Protein AF-A0A956ZGJ5-F1 (afdb_monomer_lite)

Sequence (292 aa):
MFQAGQVLKVKVESSPGEYGYGRATIVDRDGNNLLVQIKTSRDSNKILPRGTKIWFVNDSPRLTFNGFWYSTVTGKEIVKGRTVLICSLPKLEPLSQRRKSHRVNVDVPVTISLDIEGKEKQEFRTRDLCKSGSAIETSRLDASLVEVGKEIGCVLHTDLGEVKLKARVIRIEENWLAKKTTLALEFIALSKESSDTLDRLLVKLGGKPRDSKLEEVAGKAGAKDGLSGWVRQVKREESADQAVTETTGGDDLEVVEAEQDDLLDEAAVEGGAEKVASGNESGNPFFSDDDK

Structure (mmCIF, N/CA/C/O backbone):
data_AF-A0A956ZGJ5-F1
#
_entry.id   AF-A0A956ZGJ5-F1
#
loop_
_atom_site.group_PDB
_atom_site.id
_atom_site.type_symbol
_atom_site.label_atom_id
_atom_site.label_alt_id
_atom_site.label_comp_id
_atom_site.label_asym_id
_atom_site.label_entity_id
_atom_site.label_seq_id
_atom_site.pdbx_PDB_ins_code
_atom_site.Cartn_x
_atom_site.Cartn_y
_atom_site.Cartn_z
_atom_site.occupancy
_atom_site.B_iso_or_equiv
_atom_site.auth_seq_id
_atom_site.auth_comp_id
_atom_site.auth_asym_id
_atom_site.auth_atom_id
_atom_site.pdbx_PDB_model_num
ATOM 1 N N . MET A 1 1 ? -20.332 -4.546 4.578 1.00 75.50 1 MET A N 1
ATOM 2 C CA . MET A 1 1 ? -18.887 -4.365 4.853 1.00 75.50 1 MET A CA 1
ATOM 3 C C . MET A 1 1 ? -18.527 -4.573 6.317 1.00 75.50 1 MET A C 1
ATOM 5 O O . MET A 1 1 ? -17.444 -5.073 6.554 1.00 75.50 1 MET A O 1
ATOM 9 N N . PHE A 1 2 ? -19.377 -4.191 7.275 1.00 86.38 2 PHE A N 1
ATOM 10 C CA . PHE A 1 2 ? -19.109 -4.373 8.705 1.00 86.38 2 PHE A CA 1
ATOM 11 C C . PHE A 1 2 ? -20.049 -5.441 9.269 1.00 86.38 2 PHE A C 1
ATOM 13 O O . PHE A 1 2 ? -21.122 -5.112 9.767 1.00 86.38 2 PHE A O 1
ATOM 20 N N . GLN A 1 3 ? -19.697 -6.712 9.074 1.00 90.12 3 GLN A N 1
ATOM 21 C CA . GLN A 1 3 ? -20.454 -7.850 9.607 1.00 90.12 3 GLN A CA 1
ATOM 22 C C . GLN A 1 3 ? -19.868 -8.293 10.950 1.00 90.12 3 GLN A C 1
ATOM 24 O O . GLN A 1 3 ? -18.656 -8.209 11.146 1.00 90.12 3 GLN A O 1
ATOM 29 N N . ALA A 1 4 ? -20.715 -8.772 11.863 1.00 92.81 4 ALA A N 1
ATOM 30 C CA . ALA A 1 4 ? -20.266 -9.320 13.140 1.00 92.81 4 ALA A CA 1
ATOM 31 C C . ALA A 1 4 ? -19.263 -10.472 12.929 1.00 92.81 4 ALA A C 1
ATOM 33 O O . ALA A 1 4 ? -19.392 -11.270 12.002 1.00 92.81 4 ALA A O 1
ATOM 34 N N . GLY A 1 5 ? -18.228 -10.527 13.767 1.00 90.56 5 GLY A N 1
ATOM 35 C CA . GLY A 1 5 ? -17.114 -11.476 13.672 1.00 90.56 5 GLY A CA 1
ATOM 36 C C . GLY A 1 5 ? -16.017 -11.086 12.675 1.00 90.56 5 GLY A C 1
ATOM 37 O O . GLY A 1 5 ? -14.924 -11.654 12.718 1.00 90.56 5 GLY A O 1
ATOM 38 N N . GLN A 1 6 ? -16.248 -10.101 11.804 1.00 90.25 6 GLN A N 1
ATOM 39 C CA . GLN A 1 6 ? -15.262 -9.694 10.808 1.00 90.25 6 GLN A CA 1
ATOM 40 C C . GLN A 1 6 ? -14.087 -8.943 11.446 1.00 90.25 6 GLN A C 1
ATOM 42 O O . GLN A 1 6 ? -14.273 -8.058 12.281 1.00 90.25 6 GLN A O 1
ATOM 47 N N . VAL A 1 7 ? -12.867 -9.258 11.005 1.00 90.19 7 VAL A N 1
ATOM 48 C CA . VAL A 1 7 ? -11.640 -8.580 11.440 1.00 90.19 7 VAL A CA 1
ATOM 49 C C . VAL A 1 7 ? -11.115 -7.700 10.313 1.00 90.19 7 VAL A C 1
ATOM 51 O O . VAL A 1 7 ? -10.836 -8.180 9.216 1.00 90.19 7 VAL A O 1
ATOM 54 N N . LEU A 1 8 ? -10.957 -6.410 10.589 1.00 89.25 8 LEU A N 1
ATOM 55 C CA . LEU A 1 8 ? -10.507 -5.404 9.628 1.00 89.25 8 LEU A CA 1
ATOM 56 C C . LEU A 1 8 ? -9.204 -4.759 10.090 1.00 89.25 8 LEU A C 1
ATOM 58 O O . LEU A 1 8 ? -8.997 -4.548 11.284 1.00 89.25 8 LEU A O 1
ATOM 62 N N . LYS A 1 9 ? -8.326 -4.404 9.148 1.00 90.62 9 LYS A N 1
ATOM 63 C CA . LYS A 1 9 ? -7.175 -3.545 9.449 1.00 90.62 9 LYS A CA 1
ATOM 64 C C . LYS A 1 9 ? -7.684 -2.145 9.771 1.00 90.62 9 LYS A C 1
ATOM 66 O O . LYS A 1 9 ? -8.557 -1.627 9.075 1.00 90.62 9 LYS A O 1
ATOM 71 N N . VAL A 1 10 ? -7.129 -1.528 10.807 1.00 91.81 10 VAL A N 1
ATOM 72 C CA . VAL A 1 10 ? -7.486 -0.162 11.193 1.00 91.81 10 VAL A CA 1
ATOM 73 C C . VAL A 1 10 ? -6.258 0.704 11.399 1.00 91.81 10 VAL A C 1
ATOM 75 O O . VAL A 1 10 ? -5.220 0.243 11.879 1.00 91.81 10 VAL A O 1
ATOM 78 N N . LYS A 1 11 ? -6.411 1.977 11.053 1.00 91.44 11 LYS A N 1
ATOM 79 C CA . LYS A 1 11 ? -5.545 3.075 11.464 1.00 91.44 11 LYS A CA 1
ATOM 80 C C . LYS A 1 11 ? -6.298 3.871 12.528 1.00 91.44 11 LYS A C 1
ATOM 82 O O . LYS A 1 11 ? -7.495 4.109 12.384 1.00 91.44 11 LYS A O 1
ATOM 87 N N . VAL A 1 12 ? -5.622 4.254 13.599 1.00 91.12 12 VAL A N 1
ATOM 88 C CA . VAL A 1 12 ? -6.212 4.946 14.751 1.00 91.12 12 VAL A CA 1
ATOM 89 C C . VAL A 1 12 ? -5.383 6.184 15.049 1.00 91.12 12 VAL A C 1
ATOM 91 O O . VAL A 1 12 ? -4.161 6.095 15.057 1.00 91.12 12 VAL A O 1
ATOM 94 N N . GLU A 1 13 ? -6.025 7.315 15.312 1.00 87.50 13 GLU A N 1
ATOM 95 C CA . GLU A 1 13 ? -5.352 8.528 15.791 1.00 87.50 13 GLU A CA 1
ATOM 96 C C . GLU A 1 13 ? -5.495 8.604 17.316 1.00 87.50 13 GLU A C 1
ATOM 98 O O . GLU A 1 13 ? -6.563 8.939 17.827 1.00 87.50 13 GLU A O 1
ATOM 103 N N . SER A 1 14 ? -4.455 8.208 18.057 1.00 81.69 14 SER A N 1
ATOM 104 C CA . SER A 1 14 ? -4.489 8.227 19.532 1.00 81.69 14 SER A CA 1
ATOM 105 C C . SER A 1 14 ? -4.439 9.643 20.090 1.00 81.69 14 SER A C 1
ATOM 107 O O . SER A 1 14 ? -5.083 9.927 21.098 1.00 81.69 14 SER A O 1
ATOM 109 N N . SER A 1 15 ? -3.710 10.508 19.394 1.00 80.12 15 SER A N 1
ATOM 110 C CA . SER A 1 15 ? -3.501 11.922 19.692 1.00 80.12 15 SER A CA 1
ATOM 111 C C . SER A 1 15 ? -3.421 12.670 18.357 1.00 80.12 15 SER A C 1
ATOM 113 O O . SER A 1 15 ? -3.057 12.038 17.364 1.00 80.12 15 SER A O 1
ATOM 115 N N . PRO A 1 16 ? -3.712 13.982 18.285 1.00 81.62 16 PRO A N 1
ATOM 116 C CA . PRO A 1 16 ? -3.605 14.737 17.036 1.00 81.62 16 PRO A CA 1
ATOM 117 C C . PRO A 1 16 ? -2.251 14.525 16.339 1.00 81.62 16 PRO A C 1
ATOM 119 O O . PRO A 1 16 ? -1.204 14.865 16.890 1.00 81.62 16 PRO A O 1
ATOM 122 N N . GLY A 1 17 ? -2.270 13.933 15.142 1.00 78.31 17 GLY A N 1
ATOM 123 C CA . GLY A 1 17 ? -1.068 13.618 14.355 1.00 78.31 17 GLY A CA 1
ATOM 124 C C . GLY A 1 17 ? -0.315 12.335 14.743 1.00 78.31 17 GLY A C 1
ATOM 125 O O . GLY A 1 17 ? 0.574 11.913 14.000 1.00 78.31 17 GLY A O 1
ATOM 126 N N . GLU A 1 18 ? -0.678 11.674 15.842 1.00 82.94 18 GLU A N 1
ATOM 127 C CA . GLU A 1 18 ? -0.100 10.397 16.263 1.00 82.94 18 GLU A CA 1
ATOM 128 C C . GLU A 1 18 ? -0.971 9.235 15.777 1.00 82.94 18 GLU A C 1
ATOM 130 O O . GLU A 1 18 ? -2.083 9.004 16.262 1.00 82.94 18 GLU A O 1
ATOM 135 N N . TYR A 1 19 ? -0.449 8.475 14.815 1.00 85.00 19 TYR A N 1
ATOM 136 C CA . TYR A 1 19 ? -1.178 7.377 14.193 1.00 85.00 19 TYR A CA 1
ATOM 137 C C . TYR A 1 19 ? -0.638 6.013 14.618 1.00 85.00 19 TYR A C 1
ATOM 139 O O . TYR A 1 19 ? 0.537 5.702 14.434 1.00 85.00 19 TYR A O 1
ATOM 147 N N . GLY A 1 20 ? -1.535 5.162 15.107 1.00 86.88 20 GLY A N 1
ATOM 148 C CA . GLY A 1 20 ? -1.306 3.742 15.336 1.00 86.88 20 GLY A CA 1
ATOM 149 C C . GLY A 1 20 ? -1.999 2.870 14.291 1.00 86.88 20 GLY A C 1
ATOM 150 O O . GLY A 1 20 ? -2.966 3.280 13.648 1.00 86.88 20 GLY A O 1
ATOM 151 N N . TYR A 1 21 ? -1.530 1.630 14.159 1.00 89.75 21 TYR A N 1
ATOM 152 C CA . TYR A 1 21 ? -2.145 0.608 13.313 1.00 89.75 21 TYR A CA 1
ATOM 153 C C . TYR A 1 21 ? -2.536 -0.608 14.151 1.00 89.75 21 TYR A C 1
ATOM 155 O O . TYR A 1 21 ? -1.871 -0.953 15.132 1.00 89.75 21 TYR A O 1
ATOM 163 N N . GLY A 1 22 ? -3.622 -1.268 13.766 1.00 91.81 22 GLY A N 1
ATOM 164 C CA . GLY A 1 22 ? -4.131 -2.433 14.474 1.00 91.81 22 GLY A CA 1
ATOM 165 C C . GLY A 1 22 ? -5.158 -3.212 13.667 1.00 91.81 22 GLY A C 1
ATOM 166 O O . GLY A 1 22 ? -5.284 -3.062 12.448 1.00 91.81 22 GLY A O 1
ATOM 167 N N . ARG A 1 23 ? -5.901 -4.061 14.368 1.00 92.50 23 ARG A N 1
ATOM 168 C CA . ARG A 1 23 ? -7.046 -4.799 13.846 1.00 92.50 23 ARG A CA 1
ATOM 169 C C . ARG A 1 23 ? -8.272 -4.486 14.691 1.00 92.50 23 ARG A C 1
ATOM 171 O O . ARG A 1 23 ? -8.180 -4.481 15.914 1.00 92.50 23 ARG A O 1
ATOM 178 N N . ALA A 1 24 ? -9.401 -4.241 14.045 1.00 93.62 24 ALA A N 1
ATOM 179 C CA . ALA A 1 24 ? -10.690 -4.115 14.702 1.00 93.62 24 ALA A CA 1
ATOM 180 C C . ALA A 1 24 ? -11.533 -5.349 14.397 1.00 93.62 24 ALA A C 1
ATOM 182 O O . ALA A 1 24 ? -11.755 -5.672 13.229 1.00 93.62 24 ALA A O 1
ATOM 183 N N . THR A 1 25 ? -12.000 -6.021 15.441 1.00 94.94 25 THR A N 1
ATOM 184 C CA . THR A 1 25 ? -13.033 -7.048 15.334 1.00 94.94 25 THR A CA 1
ATOM 185 C C . THR A 1 25 ? -14.385 -6.372 15.486 1.00 94.94 25 THR A C 1
ATOM 187 O O . THR A 1 25 ? -14.627 -5.697 16.489 1.00 94.94 25 THR A O 1
ATOM 190 N N . ILE A 1 26 ? -15.259 -6.546 14.500 1.00 95.00 26 ILE A N 1
ATOM 191 C CA . ILE A 1 26 ? -16.646 -6.098 14.579 1.00 95.00 26 ILE A CA 1
ATOM 192 C C . ILE A 1 26 ? -17.385 -7.069 15.494 1.00 95.00 26 ILE A C 1
ATOM 194 O O . ILE A 1 26 ? -17.531 -8.243 15.164 1.00 95.00 26 ILE A O 1
ATOM 198 N N . VAL A 1 27 ? -17.796 -6.601 16.667 1.00 95.50 27 VAL A N 1
ATOM 199 C CA . VAL A 1 27 ? -18.512 -7.427 17.645 1.00 95.50 27 VAL A CA 1
ATOM 200 C C . VAL A 1 27 ? -19.980 -7.500 17.267 1.00 95.50 27 VAL A C 1
ATOM 202 O O . VAL A 1 27 ? -20.525 -8.595 17.181 1.00 95.50 27 VAL A O 1
ATOM 205 N N . ASP A 1 28 ? -20.584 -6.343 17.005 1.00 95.50 28 ASP A N 1
ATOM 206 C CA . ASP A 1 28 ? -21.984 -6.237 16.614 1.00 95.50 28 ASP A CA 1
ATOM 207 C C . ASP A 1 28 ? -22.279 -4.893 15.928 1.00 95.50 28 ASP A C 1
ATOM 209 O O . ASP A 1 28 ? -21.442 -3.977 15.916 1.00 95.50 28 ASP A O 1
ATOM 213 N N . ARG A 1 29 ? -23.482 -4.765 15.371 1.00 93.88 29 ARG A N 1
ATOM 214 C CA . ARG A 1 29 ? -24.025 -3.526 14.819 1.00 93.88 29 ARG A CA 1
ATOM 215 C C . ARG A 1 29 ? -25.392 -3.248 15.435 1.00 93.88 29 ARG A C 1
ATOM 217 O O . ARG A 1 29 ? -26.376 -3.882 15.073 1.00 93.88 29 ARG A O 1
ATOM 224 N N . ASP A 1 30 ? -25.445 -2.228 16.282 1.00 91.25 30 ASP A N 1
ATOM 225 C CA . ASP A 1 30 ? -26.674 -1.786 16.934 1.00 91.25 30 ASP A CA 1
ATOM 226 C C . ASP A 1 30 ? -27.177 -0.482 16.301 1.00 91.25 30 ASP A C 1
ATOM 228 O O . ASP A 1 30 ? -26.691 0.615 16.594 1.00 91.25 30 ASP A O 1
ATOM 232 N N . GLY A 1 31 ? -28.110 -0.608 15.353 1.00 91.00 31 GLY A N 1
ATOM 233 C CA . GLY A 1 31 ? -28.701 0.516 14.627 1.00 91.00 31 GLY A CA 1
ATOM 234 C C . GLY A 1 31 ? -27.656 1.423 13.961 1.00 91.00 31 GLY A C 1
ATOM 235 O O . GLY A 1 31 ? -27.062 1.079 12.931 1.00 91.00 31 GLY A O 1
ATOM 236 N N . ASN A 1 32 ? -27.450 2.601 14.559 1.00 92.94 32 ASN A N 1
ATOM 237 C CA . ASN A 1 32 ? -26.519 3.639 14.096 1.00 92.94 32 ASN A CA 1
ATOM 238 C C . ASN A 1 32 ? -25.111 3.529 14.698 1.00 92.94 32 ASN A C 1
ATOM 240 O O . ASN A 1 32 ? -24.246 4.355 14.387 1.00 92.94 32 ASN A O 1
ATOM 244 N N . ASN A 1 33 ? -24.880 2.529 15.544 1.00 95.44 33 ASN A N 1
ATOM 245 C CA . ASN A 1 33 ? -23.617 2.293 16.214 1.00 95.44 33 ASN A CA 1
ATOM 246 C C . ASN A 1 33 ? -22.961 1.003 15.720 1.00 95.44 33 ASN A C 1
ATOM 248 O O . ASN A 1 33 ? -23.605 0.031 15.322 1.00 95.44 33 ASN A O 1
ATOM 252 N N . LEU A 1 34 ? -21.638 1.009 15.765 1.00 95.81 34 LEU A N 1
ATOM 253 C CA . LEU A 1 34 ? -20.785 -0.129 15.496 1.00 95.81 34 LEU A CA 1
ATOM 254 C C . LEU A 1 34 ? -20.045 -0.476 16.786 1.00 95.81 34 LEU A C 1
ATOM 256 O O . LEU A 1 34 ? -19.349 0.376 17.341 1.00 95.81 34 LEU A O 1
ATOM 260 N N . LEU A 1 35 ? -20.188 -1.714 17.252 1.00 96.38 35 LEU A N 1
ATOM 261 C CA . LEU A 1 35 ? -19.470 -2.209 18.420 1.00 96.38 35 LEU A CA 1
ATOM 262 C C . LEU A 1 35 ? -18.182 -2.878 17.955 1.00 96.38 35 LEU A C 1
ATOM 264 O O . LEU A 1 35 ? -18.215 -3.865 17.216 1.00 96.38 35 LEU A O 1
ATOM 268 N N . VAL A 1 36 ? -17.037 -2.337 18.367 1.00 95.94 36 VAL A N 1
ATOM 269 C CA . VAL A 1 36 ? -15.725 -2.801 17.900 1.00 95.94 36 VAL A CA 1
ATOM 270 C C . VAL A 1 36 ? -14.771 -3.095 19.046 1.00 95.94 36 VAL A C 1
ATOM 272 O O . VAL A 1 36 ? -14.715 -2.378 20.044 1.00 95.94 36 VAL A O 1
ATOM 275 N N . GLN A 1 37 ? -13.965 -4.136 18.870 1.00 95.56 37 GLN A N 1
ATOM 276 C CA . GLN A 1 37 ? -12.831 -4.442 19.734 1.00 95.56 37 GLN A CA 1
ATOM 277 C C . GLN A 1 37 ? -11.536 -4.179 18.965 1.00 95.56 37 GLN A C 1
ATOM 279 O O . GLN A 1 37 ? -11.337 -4.748 17.891 1.00 95.56 37 GLN A O 1
ATOM 284 N N . ILE A 1 38 ? -10.649 -3.335 19.497 1.00 92.38 38 ILE A N 1
ATOM 285 C CA . ILE A 1 38 ? -9.400 -2.965 18.817 1.00 92.38 38 ILE A CA 1
ATOM 286 C C . ILE A 1 38 ? -8.220 -3.685 19.453 1.00 92.38 38 ILE A C 1
ATOM 288 O O . ILE A 1 38 ? -7.927 -3.510 20.633 1.00 92.38 38 ILE A O 1
ATOM 292 N N . LYS A 1 39 ? -7.496 -4.441 18.633 1.00 91.94 39 LYS A N 1
ATOM 293 C CA . LYS A 1 39 ? -6.237 -5.091 18.981 1.00 91.94 39 LYS A CA 1
ATOM 294 C C . LYS A 1 39 ? -5.088 -4.391 18.264 1.00 91.94 39 LYS A C 1
ATOM 296 O O . LYS A 1 39 ? -5.089 -4.285 17.037 1.00 91.94 39 LYS A O 1
ATOM 301 N N . THR A 1 40 ? -4.099 -3.924 19.011 1.00 84.62 40 THR A N 1
ATOM 302 C CA . THR A 1 40 ? -2.841 -3.403 18.458 1.00 84.62 40 THR A CA 1
ATOM 303 C C . THR A 1 40 ? -1.732 -4.443 18.625 1.00 84.62 40 THR A C 1
ATOM 305 O O . THR A 1 40 ? -1.959 -5.527 19.161 1.00 84.62 40 THR A O 1
ATOM 308 N N . SER A 1 41 ? -0.526 -4.148 18.137 1.00 77.56 41 SER A N 1
ATOM 309 C CA . SER A 1 41 ? 0.644 -5.000 18.390 1.00 77.56 41 SER A CA 1
ATOM 310 C C . SER A 1 41 ? 1.037 -5.050 19.869 1.00 77.56 41 SER A C 1
ATOM 312 O O . SER A 1 41 ? 1.637 -6.032 20.291 1.00 77.56 41 SER A O 1
ATOM 314 N N . ARG A 1 42 ? 0.702 -4.008 20.642 1.00 78.12 42 ARG A N 1
ATOM 315 C CA . ARG A 1 42 ? 1.045 -3.883 22.066 1.00 78.12 42 ARG A CA 1
ATOM 316 C C . ARG A 1 42 ? -0.095 -4.319 22.986 1.00 78.12 42 ARG A C 1
ATOM 318 O O . ARG A 1 42 ? 0.161 -4.949 24.001 1.00 78.12 42 ARG A O 1
ATOM 325 N N . ASP A 1 43 ? -1.340 -4.045 22.595 1.00 82.38 43 ASP A N 1
ATOM 326 C CA . ASP A 1 43 ? -2.516 -4.227 23.448 1.00 82.38 43 ASP A CA 1
ATOM 327 C C . ASP A 1 43 ? -3.546 -5.159 22.802 1.00 82.38 43 ASP A C 1
ATOM 329 O O . ASP A 1 43 ? -3.954 -4.971 21.652 1.00 82.38 43 ASP A O 1
ATOM 333 N N . SER A 1 44 ? -4.037 -6.136 23.567 1.00 82.94 44 SER A N 1
ATOM 334 C CA . SER A 1 44 ? -5.081 -7.071 23.122 1.00 82.94 44 SER A CA 1
ATOM 335 C C . SER A 1 44 ? -6.467 -6.424 23.012 1.00 82.94 44 SER A C 1
ATOM 337 O O . SER A 1 44 ? -7.292 -6.879 22.215 1.00 82.94 44 SER A O 1
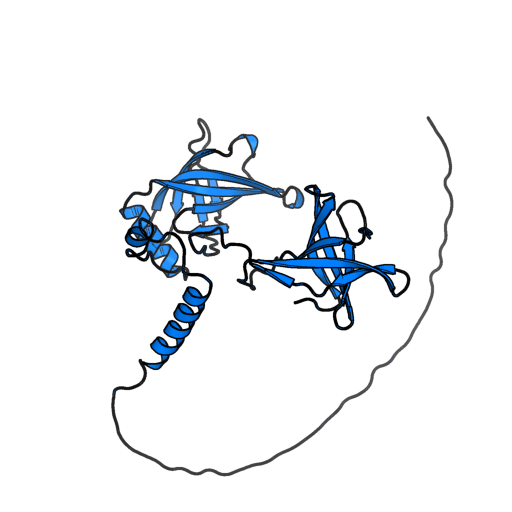ATOM 339 N N . ASN A 1 45 ? -6.716 -5.369 23.793 1.00 85.62 45 ASN A N 1
ATOM 340 C CA . ASN A 1 45 ? -7.946 -4.588 23.771 1.00 85.62 45 ASN A CA 1
ATOM 341 C C . ASN A 1 45 ? -7.667 -3.117 24.112 1.00 85.62 45 ASN A C 1
ATOM 343 O O . ASN A 1 45 ? -7.766 -2.696 25.266 1.00 85.62 45 ASN A O 1
ATOM 347 N N . LYS A 1 46 ? -7.275 -2.333 23.106 1.00 89.06 46 LYS A N 1
ATOM 348 C CA . LYS A 1 46 ? -6.955 -0.919 23.290 1.00 89.06 46 LYS A CA 1
ATOM 349 C C . LYS A 1 46 ? -8.239 -0.111 23.464 1.00 89.06 46 LYS A C 1
ATOM 351 O O . LYS A 1 46 ? -9.033 0.016 22.533 1.00 89.06 46 LYS A O 1
ATOM 356 N N . ILE A 1 47 ? -8.412 0.470 24.648 1.00 91.25 47 ILE A N 1
ATOM 357 C CA . ILE A 1 47 ? -9.499 1.410 24.925 1.00 91.25 47 ILE A CA 1
ATOM 358 C C . ILE A 1 47 ? -9.077 2.785 24.410 1.00 91.25 47 ILE A C 1
ATOM 360 O O . ILE A 1 47 ? -8.019 3.294 24.775 1.00 91.25 47 ILE A O 1
ATOM 364 N N . LEU A 1 48 ? -9.905 3.378 23.556 1.00 92.19 48 LEU A N 1
ATOM 365 C CA . LEU A 1 48 ? -9.668 4.694 22.974 1.00 92.19 48 LEU A CA 1
ATOM 366 C C . LEU A 1 48 ? -10.599 5.736 23.610 1.00 92.19 48 LEU A C 1
ATOM 368 O O . LEU A 1 48 ? -11.725 5.392 23.987 1.00 92.19 48 LEU A O 1
ATOM 372 N N . PRO A 1 49 ? -10.156 6.996 23.749 1.00 93.88 49 PRO A N 1
ATOM 373 C CA . PRO A 1 49 ? -11.006 8.059 24.263 1.00 93.88 49 PRO A CA 1
ATOM 374 C C . PRO A 1 49 ? -12.147 8.397 23.290 1.00 93.88 49 PRO A C 1
ATOM 376 O O . PRO A 1 49 ? -12.106 8.097 22.095 1.00 93.88 49 PRO A O 1
ATOM 379 N N . ARG A 1 50 ? -13.199 9.039 23.814 1.00 95.19 50 ARG A N 1
ATOM 380 C CA . ARG A 1 50 ? -14.302 9.550 22.985 1.00 95.19 50 ARG A CA 1
ATOM 381 C C . ARG A 1 50 ? -13.777 10.609 22.016 1.00 95.19 50 ARG A C 1
ATOM 383 O O . ARG A 1 50 ? -12.930 11.417 22.381 1.00 95.19 50 ARG A O 1
ATOM 390 N N . GLY A 1 51 ? -14.303 10.617 20.797 1.00 93.31 51 GLY A N 1
ATOM 391 C CA . GLY A 1 51 ? -13.870 11.518 19.728 1.00 93.31 51 GLY A CA 1
ATOM 392 C C . GLY A 1 51 ? -12.711 10.983 18.883 1.00 93.31 51 GLY A C 1
ATOM 393 O O . GLY A 1 51 ? -12.471 11.521 17.803 1.00 93.31 51 GLY A O 1
ATOM 394 N N . THR A 1 52 ? -12.036 9.906 19.303 1.00 93.75 52 THR A N 1
ATOM 395 C CA . THR A 1 52 ? -10.987 9.276 18.493 1.00 93.75 52 THR A CA 1
ATOM 396 C C . THR A 1 52 ? -11.547 8.770 17.169 1.00 93.75 52 THR A C 1
ATOM 398 O O . THR A 1 52 ? -12.557 8.061 17.135 1.00 93.75 52 THR A O 1
ATOM 401 N N . LYS A 1 53 ? -10.857 9.110 16.077 1.00 92.56 53 LYS A N 1
ATOM 402 C CA . LYS A 1 53 ? -11.157 8.617 14.735 1.00 92.56 53 LYS A CA 1
ATOM 403 C C . LYS A 1 53 ? -10.464 7.281 14.481 1.00 92.56 53 LYS A C 1
ATOM 405 O O . LYS A 1 53 ? -9.279 7.097 14.772 1.00 92.56 53 LYS A O 1
ATOM 410 N N . ILE A 1 54 ? -11.223 6.358 13.909 1.00 93.00 54 ILE A N 1
ATOM 411 C CA . ILE A 1 54 ? -10.785 5.030 13.493 1.00 93.00 54 ILE A CA 1
ATOM 412 C C . ILE A 1 54 ? -11.043 4.926 11.996 1.00 93.00 54 ILE A C 1
ATOM 414 O O . ILE A 1 54 ? -12.191 5.007 11.569 1.00 93.00 54 ILE A O 1
ATOM 418 N N . TRP A 1 55 ? -9.996 4.715 11.206 1.00 92.44 55 TRP A N 1
ATOM 419 C CA . TRP A 1 55 ? -10.108 4.457 9.774 1.00 92.44 55 TRP A CA 1
ATOM 420 C C . TRP A 1 55 ? -9.977 2.963 9.510 1.00 92.44 55 TRP A C 1
ATOM 422 O O . TRP A 1 55 ? -8.947 2.359 9.810 1.00 92.44 55 TRP A O 1
ATOM 432 N N . PHE A 1 56 ? -11.003 2.366 8.918 1.00 89.81 56 PHE A N 1
ATOM 433 C CA . PHE A 1 56 ? -10.982 0.998 8.427 1.00 89.81 56 PHE A CA 1
ATOM 434 C C . PHE A 1 56 ? -10.307 0.959 7.061 1.00 89.81 56 PHE A C 1
ATOM 436 O O . PHE A 1 56 ? -10.715 1.639 6.115 1.00 89.81 56 PHE A O 1
ATOM 443 N N . VAL A 1 57 ? -9.255 0.151 6.979 1.00 82.62 57 VAL A N 1
ATOM 444 C CA . VAL A 1 57 ? -8.466 -0.061 5.773 1.00 82.62 57 VAL A CA 1
ATOM 445 C C . VAL A 1 57 ? -8.983 -1.318 5.094 1.00 82.62 57 VAL A C 1
ATOM 447 O O . VAL A 1 57 ? -8.973 -2.405 5.677 1.00 82.62 57 VAL A O 1
ATOM 450 N N . ASN A 1 58 ? -9.441 -1.165 3.857 1.00 72.56 58 ASN A N 1
ATOM 451 C CA . ASN A 1 58 ? -9.832 -2.300 3.044 1.00 72.56 58 ASN A CA 1
ATOM 452 C C . ASN A 1 58 ? -8.580 -3.005 2.510 1.00 72.56 58 ASN A C 1
ATOM 454 O O . ASN A 1 58 ? -7.765 -2.391 1.831 1.00 72.56 58 ASN A O 1
ATOM 458 N N . ASP A 1 59 ? -8.441 -4.286 2.834 1.00 64.50 59 ASP A N 1
ATOM 459 C CA . ASP A 1 59 ? -7.336 -5.141 2.383 1.00 64.50 59 ASP A CA 1
ATOM 460 C C . ASP A 1 59 ? -7.797 -6.169 1.339 1.00 64.50 59 ASP A C 1
ATOM 462 O O . ASP A 1 59 ? -7.014 -7.003 0.894 1.00 64.50 59 ASP A O 1
ATOM 466 N N . SER A 1 60 ? -9.085 -6.155 0.970 1.00 57.78 60 SER A N 1
ATOM 467 C CA . SER A 1 60 ? -9.626 -7.124 0.023 1.00 57.78 60 SER A CA 1
ATOM 468 C C . SER A 1 60 ? -9.194 -6.773 -1.402 1.00 57.78 60 SER A C 1
ATOM 470 O O . SER A 1 60 ? -9.579 -5.713 -1.901 1.00 57.78 60 SER A O 1
ATOM 472 N N . PRO A 1 61 ? -8.489 -7.676 -2.111 1.00 52.16 61 PRO A N 1
ATOM 473 C CA . PRO A 1 61 ? -8.089 -7.450 -3.499 1.00 52.16 61 PRO A CA 1
ATOM 474 C C . PRO A 1 61 ? -9.284 -7.415 -4.464 1.00 52.16 61 PRO A C 1
ATOM 476 O O . PRO A 1 61 ? -9.133 -6.991 -5.604 1.00 52.16 61 PRO A O 1
ATOM 479 N N . ARG A 1 62 ? -10.473 -7.857 -4.023 1.00 48.97 62 ARG A N 1
ATOM 480 C CA . ARG A 1 62 ? -11.703 -7.900 -4.833 1.00 48.97 62 ARG A CA 1
ATOM 481 C C . ARG A 1 62 ? -12.521 -6.610 -4.781 1.00 48.97 62 ARG A C 1
ATOM 483 O O . ARG A 1 62 ? -13.453 -6.452 -5.558 1.00 48.97 62 ARG A O 1
ATOM 490 N N . LEU A 1 63 ? -12.215 -5.704 -3.855 1.00 51.47 63 LEU A N 1
ATOM 491 C CA . LEU A 1 63 ? -12.928 -4.438 -3.709 1.00 51.47 63 LEU A CA 1
ATOM 492 C C . LEU A 1 63 ? -12.057 -3.317 -4.281 1.00 51.47 63 LEU A C 1
ATOM 494 O O . LEU A 1 63 ? -11.118 -2.860 -3.640 1.00 51.47 63 LEU A O 1
ATOM 498 N N . THR A 1 64 ? -12.404 -2.854 -5.481 1.00 48.38 64 THR A N 1
ATOM 499 C CA . THR A 1 64 ? -11.708 -1.791 -6.235 1.00 48.38 64 THR A CA 1
ATOM 500 C C . THR A 1 64 ? -11.894 -0.386 -5.652 1.00 48.38 64 THR A C 1
ATOM 502 O O . THR A 1 64 ? -11.395 0.599 -6.197 1.00 48.38 64 THR A O 1
ATOM 505 N N . PHE A 1 65 ? -12.620 -0.268 -4.540 1.00 50.97 65 PHE A N 1
ATOM 506 C CA . PHE A 1 65 ? -12.936 1.012 -3.937 1.00 50.97 65 PHE A CA 1
ATOM 507 C C . PHE A 1 65 ? -11.741 1.582 -3.147 1.00 50.97 65 PHE A C 1
ATOM 509 O O . PHE A 1 65 ? -11.342 1.041 -2.114 1.00 50.97 65 PHE A O 1
ATOM 516 N N . ASN A 1 66 ? -11.208 2.715 -3.621 1.00 53.16 66 ASN A N 1
ATOM 517 C CA . ASN A 1 66 ? -10.151 3.492 -2.971 1.00 53.16 66 ASN A CA 1
ATOM 518 C C . ASN A 1 66 ? -10.757 4.503 -1.981 1.00 53.16 66 ASN A C 1
ATOM 520 O O . ASN A 1 66 ? -11.122 5.614 -2.358 1.00 53.16 66 ASN A O 1
ATOM 524 N N . GLY A 1 67 ? -10.838 4.148 -0.703 1.00 58.25 67 GLY A N 1
ATOM 525 C CA . GLY A 1 67 ? -11.253 5.076 0.349 1.00 58.25 67 GLY A CA 1
ATOM 526 C C . GLY A 1 67 ? -11.098 4.482 1.737 1.00 58.25 67 GLY A C 1
ATOM 527 O O . GLY A 1 67 ? -10.954 3.268 1.895 1.00 58.25 67 GLY A O 1
ATOM 528 N N . PHE A 1 68 ? -11.105 5.355 2.741 1.00 74.31 68 PHE A N 1
ATOM 529 C CA . PHE A 1 68 ? -11.148 4.935 4.133 1.00 74.31 68 PHE A CA 1
ATOM 530 C C . PHE A 1 68 ? -12.571 5.117 4.633 1.00 74.31 68 PHE A C 1
ATOM 532 O O . PHE A 1 68 ? -13.181 6.173 4.475 1.00 74.31 68 PHE A O 1
ATOM 539 N N . TRP A 1 69 ? -13.103 4.082 5.262 1.00 87.25 69 TRP A N 1
ATOM 540 C CA . TRP A 1 69 ? -14.283 4.264 6.087 1.00 87.25 69 TRP A CA 1
ATOM 541 C C . TRP A 1 69 ? -13.793 4.758 7.432 1.00 87.25 69 TRP A C 1
ATOM 543 O O . TRP A 1 69 ? -12.993 4.066 8.056 1.00 87.25 69 TRP A O 1
ATOM 553 N N . TYR A 1 70 ? -14.225 5.930 7.876 1.00 90.19 70 TYR A N 1
ATOM 554 C CA . TYR A 1 70 ? -13.894 6.391 9.217 1.00 90.19 70 TYR A CA 1
ATOM 555 C C . TYR A 1 70 ? -15.102 6.279 10.134 1.00 90.19 70 TYR A C 1
ATOM 557 O O . TYR A 1 70 ? -16.246 6.467 9.726 1.00 90.19 70 TYR A O 1
ATOM 565 N N . SER A 1 71 ? -14.838 5.982 11.392 1.00 94.06 71 SER A N 1
ATOM 566 C CA . SER A 1 71 ? -15.814 5.986 12.466 1.00 94.06 71 SER A CA 1
ATOM 567 C C . SER A 1 71 ? -15.219 6.709 13.667 1.00 94.06 71 SER A C 1
ATOM 569 O O . SER A 1 71 ? -13.998 6.753 13.827 1.00 94.06 71 SER A O 1
ATOM 571 N N . THR A 1 72 ? -16.071 7.302 14.495 1.00 95.62 72 THR A N 1
ATOM 572 C CA . THR A 1 72 ? -15.648 8.035 15.686 1.00 95.62 72 THR A CA 1
ATOM 573 C C . THR A 1 72 ? -16.107 7.292 16.928 1.00 95.62 72 THR A C 1
ATOM 575 O O . THR A 1 72 ? -17.271 6.901 17.018 1.00 95.62 72 THR A O 1
ATOM 578 N N . VAL A 1 73 ? -15.213 7.127 17.904 1.00 96.56 73 VAL A N 1
ATOM 579 C CA . VAL A 1 73 ? -15.545 6.532 19.204 1.00 96.56 73 VAL A CA 1
ATOM 580 C C . VAL A 1 73 ? -16.527 7.446 19.936 1.00 96.56 73 VAL A C 1
ATOM 582 O O . VAL A 1 73 ? -16.194 8.578 20.289 1.00 96.56 73 VAL A O 1
ATOM 585 N N . THR A 1 74 ? -17.738 6.959 20.182 1.00 97.00 74 THR A N 1
ATOM 586 C CA . THR A 1 74 ? -18.780 7.667 20.940 1.00 97.00 74 THR A CA 1
ATOM 587 C C . THR A 1 74 ? -18.792 7.234 22.403 1.00 97.00 74 THR A C 1
ATOM 589 O O . THR A 1 74 ? -19.120 8.027 23.287 1.00 97.00 74 THR A O 1
ATOM 592 N N . GLY A 1 75 ? -18.368 6.003 22.694 1.00 96.62 75 GLY A N 1
ATOM 593 C CA . GLY A 1 75 ? -18.365 5.463 24.046 1.00 96.62 75 GLY A CA 1
ATOM 594 C C . GLY A 1 75 ? -17.700 4.098 24.161 1.00 96.62 75 GLY A C 1
ATOM 595 O O . GLY A 1 75 ? -16.978 3.651 23.274 1.00 96.62 75 GLY A O 1
ATOM 596 N N . LYS A 1 76 ? -17.946 3.448 25.296 1.00 96.19 76 LYS A N 1
ATOM 597 C CA . LYS A 1 76 ? -17.520 2.081 25.589 1.00 96.19 76 LYS A CA 1
ATOM 598 C C . LYS A 1 76 ? -18.617 1.380 26.382 1.00 96.19 76 LYS A C 1
ATOM 600 O O . LYS A 1 76 ? -19.298 2.035 27.168 1.00 96.19 76 LYS A O 1
ATOM 605 N N . GLU A 1 77 ? -18.737 0.078 26.198 1.00 95.88 77 GLU A N 1
ATOM 606 C CA . GLU A 1 77 ? -19.702 -0.787 26.880 1.00 95.88 77 GLU A CA 1
ATOM 607 C C . GLU A 1 77 ? -19.049 -2.135 27.196 1.00 95.88 77 GLU A C 1
ATOM 609 O O . GLU A 1 77 ? -18.007 -2.469 26.633 1.00 95.88 77 GLU A O 1
ATOM 614 N N . ILE A 1 78 ? -19.618 -2.903 28.124 1.00 95.44 78 ILE A N 1
ATOM 615 C CA . ILE A 1 78 ? -19.169 -4.262 28.429 1.00 95.44 78 ILE A CA 1
ATOM 616 C C . ILE A 1 78 ? -20.155 -5.243 27.798 1.00 95.44 78 ILE A C 1
ATOM 618 O O . ILE A 1 78 ? -21.292 -5.355 28.243 1.00 95.44 78 ILE A O 1
ATOM 622 N N . VAL A 1 79 ? -19.701 -6.000 26.801 1.00 93.00 79 VAL A N 1
ATOM 623 C CA . VAL A 1 79 ? -20.492 -7.037 26.128 1.00 93.00 79 VAL A CA 1
ATOM 624 C C . VAL A 1 79 ? -19.846 -8.389 26.400 1.00 93.00 79 VAL A C 1
ATOM 626 O O . VAL A 1 79 ? -18.668 -8.593 26.104 1.00 93.00 79 VAL A O 1
ATOM 629 N N . LYS A 1 80 ? -20.600 -9.326 26.992 1.00 90.75 80 LYS A N 1
ATOM 630 C CA . LYS A 1 80 ? -20.116 -10.679 27.351 1.00 90.75 80 LYS A CA 1
ATOM 631 C C . LYS A 1 80 ? -18.801 -10.651 28.157 1.00 90.75 80 LYS A C 1
ATOM 633 O O . LYS A 1 80 ? -17.869 -11.402 27.878 1.00 90.75 80 LYS A O 1
ATOM 638 N N . GLY A 1 81 ? -18.701 -9.728 29.118 1.00 91.56 81 GLY A N 1
ATOM 639 C CA . GLY A 1 81 ? -17.519 -9.563 29.976 1.00 91.56 81 GLY A CA 1
ATOM 640 C C . GLY A 1 81 ? -16.305 -8.911 29.302 1.00 91.56 81 GLY A C 1
ATOM 641 O O . GLY A 1 81 ? -15.242 -8.836 29.913 1.00 91.56 81 GLY A O 1
ATOM 642 N N . ARG A 1 82 ? -16.430 -8.426 28.060 1.00 90.44 82 ARG A N 1
ATOM 643 C CA . ARG A 1 82 ? -15.356 -7.728 27.341 1.00 90.44 82 ARG A CA 1
ATOM 644 C C . ARG A 1 82 ? -15.739 -6.280 27.078 1.00 90.44 82 ARG A C 1
ATOM 646 O O . ARG A 1 82 ? -16.837 -6.001 26.609 1.00 90.44 82 ARG A O 1
ATOM 653 N N . THR A 1 83 ? -14.812 -5.362 27.334 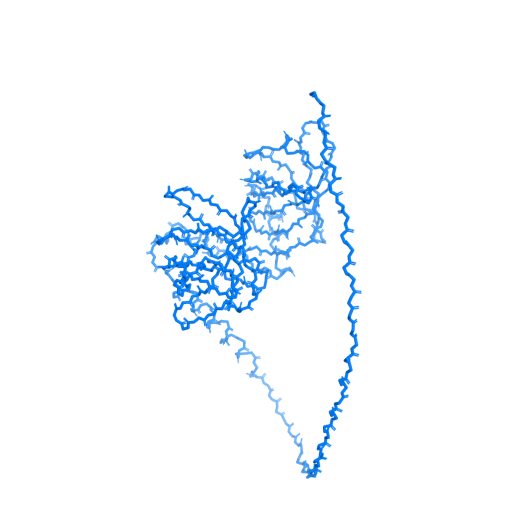1.00 93.69 83 THR A N 1
ATOM 654 C CA . THR A 1 83 ? -14.986 -3.953 26.970 1.00 93.69 83 THR A CA 1
ATOM 655 C C . THR A 1 83 ? -14.940 -3.805 25.453 1.00 93.69 83 THR A C 1
ATOM 657 O O . THR A 1 83 ? -13.934 -4.153 24.831 1.00 93.69 83 THR A O 1
ATOM 660 N N . VAL A 1 84 ? -16.002 -3.265 24.873 1.00 96.44 84 VAL A N 1
ATOM 661 C CA . VAL A 1 84 ? -16.119 -2.915 23.457 1.00 96.44 84 VAL A CA 1
ATOM 662 C C . VAL A 1 84 ? -16.244 -1.404 23.316 1.00 96.44 84 VAL A C 1
ATOM 664 O O . VAL A 1 84 ? -16.766 -0.720 24.198 1.00 96.44 84 VAL A O 1
ATOM 667 N N . LEU A 1 85 ? -15.738 -0.865 22.214 1.00 96.88 85 LEU A N 1
ATOM 668 C CA . LEU A 1 85 ? -15.915 0.538 21.865 1.00 96.88 85 LEU A CA 1
ATOM 669 C C . LEU A 1 85 ? -17.217 0.686 21.085 1.00 96.88 85 LEU A C 1
ATOM 671 O O . LEU A 1 85 ? -17.447 -0.039 20.118 1.00 96.88 85 LEU A O 1
ATOM 675 N N . ILE A 1 86 ? -18.036 1.649 21.493 1.00 97.38 86 ILE A N 1
ATOM 676 C CA . ILE A 1 86 ? -19.191 2.096 20.719 1.00 97.38 86 ILE A CA 1
ATOM 677 C C . ILE A 1 86 ? -18.670 3.161 19.766 1.00 97.38 86 ILE A C 1
ATOM 679 O O . ILE A 1 86 ? -18.055 4.144 20.195 1.00 97.38 86 ILE A O 1
ATOM 683 N N . CYS A 1 87 ? -18.862 2.958 18.472 1.00 96.81 87 CYS A N 1
ATOM 684 C CA . CYS A 1 87 ? -18.436 3.897 17.449 1.00 96.81 87 CYS A CA 1
ATOM 685 C C . CYS A 1 87 ? -19.610 4.274 16.546 1.00 96.81 87 CYS A C 1
ATOM 687 O O . CYS A 1 87 ? -20.535 3.490 16.355 1.00 96.81 87 CYS A O 1
ATOM 689 N N . SER A 1 88 ? -19.588 5.477 15.979 1.00 96.38 88 SER A N 1
ATOM 690 C CA . SER A 1 88 ? -20.616 5.908 15.028 1.00 96.38 88 SER A CA 1
ATOM 691 C C . SER A 1 88 ? -20.628 5.025 13.777 1.00 96.38 88 SER A C 1
ATOM 693 O O . SER A 1 88 ? -19.605 4.437 13.416 1.00 96.38 88 SER A O 1
ATOM 695 N N . LEU A 1 89 ? -21.735 4.993 13.034 1.00 93.19 89 LEU A N 1
ATOM 696 C CA . LEU A 1 89 ? -21.748 4.322 11.735 1.00 93.19 89 LEU A CA 1
ATOM 697 C C . LEU A 1 89 ? -20.580 4.819 10.852 1.00 93.19 89 LEU A C 1
ATOM 699 O O . LEU A 1 89 ? -20.378 6.038 10.759 1.00 93.19 89 LEU A O 1
ATOM 703 N N . PRO A 1 90 ? -19.797 3.919 10.227 1.00 90.12 90 PRO A N 1
ATOM 704 C CA . PRO A 1 90 ? -18.681 4.337 9.400 1.00 90.12 90 PRO A CA 1
ATOM 705 C C . PRO A 1 90 ? -19.148 5.203 8.231 1.00 90.12 90 PRO A C 1
ATOM 707 O O . PRO A 1 90 ? -20.059 4.833 7.488 1.00 90.12 90 PRO A O 1
ATOM 710 N N . LYS A 1 91 ? -18.503 6.352 8.063 1.00 89.12 91 LYS A N 1
ATOM 711 C CA . LYS A 1 91 ? -18.719 7.263 6.944 1.00 89.12 91 LYS A CA 1
ATOM 712 C C . LYS A 1 91 ? -17.605 7.078 5.936 1.00 89.12 91 LYS A C 1
ATOM 714 O O . LYS A 1 91 ? -16.438 6.916 6.292 1.00 89.12 91 LYS A O 1
ATOM 719 N N . LEU A 1 92 ? -17.987 7.102 4.671 1.00 81.75 92 LEU A N 1
ATOM 720 C CA . LEU A 1 92 ? -17.043 7.008 3.583 1.00 81.75 92 LEU A CA 1
ATOM 721 C C . LEU A 1 92 ? -16.313 8.337 3.431 1.00 81.75 92 LEU A C 1
ATOM 723 O O . LEU A 1 92 ? -16.926 9.341 3.072 1.00 81.75 92 LEU A O 1
ATOM 727 N N . GLU A 1 93 ? -15.013 8.340 3.700 1.00 75.56 93 GLU A N 1
ATOM 728 C CA . GLU A 1 93 ? -14.145 9.444 3.322 1.00 75.56 93 GLU A CA 1
ATOM 729 C C . GLU A 1 93 ? -13.508 9.076 1.979 1.00 75.56 93 GLU A C 1
ATOM 731 O O . GLU A 1 93 ? -12.680 8.153 1.920 1.00 75.56 93 GLU A O 1
ATOM 736 N N . PRO A 1 94 ? -13.934 9.718 0.874 1.00 63.66 94 PRO A N 1
ATOM 737 C CA . PRO A 1 94 ? -13.328 9.463 -0.417 1.00 63.66 94 PRO A CA 1
ATOM 738 C C . PRO A 1 94 ? -11.854 9.848 -0.318 1.00 63.66 94 PRO A C 1
ATOM 740 O O . PRO A 1 94 ? -11.507 11.012 -0.119 1.00 63.66 94 PRO A O 1
ATOM 743 N N . LEU A 1 95 ? -10.971 8.860 -0.457 1.00 61.69 95 LEU A N 1
ATOM 744 C CA . LEU A 1 95 ? -9.573 9.158 -0.705 1.00 61.69 95 LEU A CA 1
ATOM 745 C C . LEU A 1 95 ? -9.516 9.808 -2.077 1.00 61.69 95 LEU A C 1
ATOM 747 O O . LEU A 1 95 ? -10.004 9.238 -3.054 1.00 61.69 95 LEU A O 1
ATOM 751 N N . SER A 1 96 ? -8.894 10.982 -2.170 1.00 59.12 96 SER A N 1
ATOM 752 C CA . SER A 1 96 ? -8.520 11.484 -3.482 1.00 59.12 96 SER A CA 1
ATOM 753 C C . SER A 1 96 ? -7.653 10.414 -4.139 1.00 59.12 96 SER A C 1
ATOM 755 O O . SER A 1 96 ? -6.635 9.979 -3.588 1.00 59.12 96 SER A O 1
ATOM 757 N N . GLN A 1 97 ? -8.102 9.910 -5.288 1.00 60.00 97 GLN A N 1
ATOM 758 C CA . GLN A 1 97 ? -7.344 8.935 -6.048 1.00 60.00 97 GLN A CA 1
ATOM 759 C C . GLN A 1 97 ? -6.042 9.608 -6.487 1.00 60.00 97 GLN A C 1
ATOM 761 O O . GLN A 1 97 ? -5.989 10.328 -7.477 1.00 60.00 97 GLN A O 1
ATOM 766 N N . ARG A 1 98 ? -4.969 9.384 -5.722 1.00 63.53 98 ARG A N 1
ATOM 767 C CA . ARG A 1 98 ? -3.647 9.961 -6.009 1.00 63.53 98 ARG A CA 1
ATOM 768 C C . ARG A 1 98 ? -3.008 9.362 -7.262 1.00 63.53 98 ARG A C 1
ATOM 770 O O . ARG A 1 98 ? -2.071 9.933 -7.809 1.00 63.53 98 ARG A O 1
ATOM 777 N N . ARG A 1 99 ? -3.480 8.191 -7.702 1.00 65.25 99 ARG A N 1
ATOM 778 C CA . ARG A 1 99 ? -2.927 7.478 -8.855 1.00 65.25 99 ARG A CA 1
ATOM 779 C C . ARG A 1 99 ? -3.546 7.996 -10.147 1.00 65.25 99 ARG A C 1
ATOM 781 O O . ARG A 1 99 ? -4.741 7.828 -10.371 1.00 65.25 99 ARG A O 1
ATOM 788 N N . LYS A 1 100 ? -2.691 8.550 -11.009 1.00 70.19 100 LYS A N 1
ATOM 789 C CA . LYS A 1 100 ? -3.043 9.002 -12.363 1.00 70.19 100 LYS A CA 1
ATOM 790 C C . LYS A 1 100 ? -3.346 7.843 -13.324 1.00 70.19 100 LYS A C 1
ATOM 792 O O . LYS A 1 100 ? -4.028 8.050 -14.317 1.00 70.19 100 LYS A O 1
ATOM 797 N N . SER A 1 101 ? -2.840 6.639 -13.043 1.00 69.75 101 SER A N 1
ATOM 798 C CA . SER A 1 101 ? -2.945 5.469 -13.922 1.00 69.75 101 SER A CA 1
ATOM 799 C C . SER A 1 101 ? -3.437 4.222 -13.182 1.00 69.75 101 SER A C 1
ATOM 801 O O . SER A 1 101 ? -3.129 4.005 -12.006 1.00 69.75 101 SER A O 1
ATOM 803 N N . HIS A 1 102 ? -4.213 3.397 -13.890 1.00 69.88 102 HIS A N 1
ATOM 804 C CA . HIS A 1 102 ? -4.624 2.072 -13.430 1.00 69.88 102 HIS A CA 1
ATOM 805 C C . HIS A 1 102 ? -3.413 1.128 -13.400 1.00 69.88 102 HIS A C 1
ATOM 807 O O . HIS A 1 102 ? -2.571 1.177 -14.299 1.00 69.88 102 HIS A O 1
ATOM 813 N N . ARG A 1 103 ? -3.328 0.270 -12.377 1.00 76.75 103 ARG A N 1
ATOM 814 C CA . ARG A 1 103 ? -2.309 -0.783 -12.282 1.00 76.75 103 ARG A CA 1
ATOM 815 C C . ARG A 1 103 ? -2.959 -2.135 -12.479 1.00 76.75 103 ARG A C 1
ATOM 817 O O . ARG A 1 103 ? -4.040 -2.371 -11.947 1.00 76.75 103 ARG A O 1
ATOM 824 N N . VAL A 1 104 ? -2.291 -3.002 -13.218 1.00 74.81 104 VAL A N 1
ATOM 825 C CA . VAL A 1 104 ? -2.706 -4.392 -13.369 1.00 74.81 104 VAL A CA 1
ATOM 826 C C . VAL A 1 104 ? -1.865 -5.217 -12.397 1.00 74.81 104 VAL A C 1
ATOM 828 O O . VAL A 1 104 ? -0.659 -4.986 -12.275 1.00 74.81 104 VAL A O 1
ATOM 831 N N . ASN A 1 105 ? -2.497 -6.135 -11.663 1.00 72.81 105 ASN A N 1
ATOM 832 C CA . ASN A 1 105 ? -1.764 -7.129 -10.880 1.00 72.81 105 ASN A CA 1
ATOM 833 C C . ASN A 1 105 ? -1.230 -8.172 -11.857 1.00 72.81 105 ASN A C 1
ATOM 835 O O . ASN A 1 105 ? -2.012 -8.790 -12.577 1.00 72.81 105 ASN A O 1
ATOM 839 N N . VAL A 1 106 ? 0.088 -8.326 -11.908 1.00 69.56 106 VAL A N 1
ATOM 840 C CA . VAL A 1 106 ? 0.759 -9.112 -12.942 1.00 69.56 106 VAL A CA 1
ATOM 841 C C . VAL A 1 106 ? 1.879 -9.906 -12.287 1.00 69.56 106 VAL A C 1
ATOM 843 O O . VAL A 1 106 ? 2.812 -9.303 -11.760 1.00 69.56 106 VAL A O 1
ATOM 846 N N . ASP A 1 107 ? 1.803 -11.236 -12.357 1.00 63.19 107 ASP A N 1
ATOM 847 C CA . ASP A 1 107 ? 2.915 -12.135 -12.016 1.00 63.19 107 ASP A CA 1
ATOM 848 C C . ASP A 1 107 ? 3.688 -12.476 -13.298 1.00 63.19 107 ASP A C 1
ATOM 850 O O . ASP A 1 107 ? 3.575 -13.565 -13.856 1.00 63.19 107 ASP A O 1
ATOM 854 N N . VAL A 1 108 ? 4.400 -11.481 -13.830 1.00 62.06 108 VAL A N 1
ATOM 855 C CA . VAL A 1 108 ? 5.318 -11.651 -14.962 1.00 62.06 108 VAL A CA 1
ATOM 856 C C . VAL A 1 108 ? 6.742 -11.638 -14.400 1.00 62.06 108 VAL A C 1
ATOM 858 O O . VAL A 1 108 ? 7.076 -10.776 -13.578 1.00 62.06 108 VAL A O 1
ATOM 861 N N . PRO A 1 109 ? 7.598 -12.602 -14.783 1.00 60.03 109 PRO A N 1
ATOM 862 C CA . PRO A 1 109 ? 9.001 -12.572 -14.397 1.00 60.03 109 PRO A CA 1
ATOM 863 C C . PRO A 1 109 ? 9.668 -11.329 -14.993 1.00 60.03 109 PRO A C 1
ATOM 865 O O . PRO A 1 109 ? 9.524 -11.037 -16.177 1.00 60.03 109 PRO A O 1
ATOM 868 N N . VAL A 1 110 ? 10.394 -10.577 -14.170 1.00 61.22 110 VAL A N 1
ATOM 869 C CA . VAL A 1 110 ? 11.047 -9.336 -14.589 1.00 61.22 110 VAL A CA 1
ATOM 870 C C . VAL A 1 110 ? 12.475 -9.308 -14.083 1.00 61.22 110 VAL A C 1
ATOM 872 O O . VAL A 1 110 ? 12.740 -9.244 -12.882 1.00 61.22 110 VAL A O 1
ATOM 875 N N . THR A 1 111 ? 13.418 -9.285 -15.015 1.00 63.94 111 THR A N 1
ATOM 876 C CA . THR A 1 111 ? 14.832 -9.202 -14.670 1.00 63.94 111 THR A CA 1
ATOM 877 C C . THR A 1 111 ? 15.234 -7.755 -14.505 1.00 63.94 111 THR A C 1
ATOM 879 O O . THR A 1 111 ? 15.346 -6.974 -15.449 1.00 63.94 111 THR A O 1
ATOM 882 N N . ILE A 1 112 ? 15.495 -7.366 -13.267 1.00 62.47 112 ILE A N 1
ATOM 883 C CA . ILE A 1 112 ? 16.042 -6.043 -13.018 1.00 62.47 112 ILE A CA 1
ATOM 884 C C . ILE A 1 112 ? 17.539 -6.209 -12.950 1.00 62.47 112 ILE A C 1
ATOM 886 O O . ILE A 1 112 ? 18.112 -6.596 -11.934 1.00 62.47 112 ILE A O 1
ATOM 890 N N . SER A 1 113 ? 18.185 -5.871 -14.057 1.00 60.47 113 SER A N 1
ATOM 891 C CA . SER A 1 113 ? 19.612 -5.611 -14.065 1.00 60.47 113 SER A CA 1
ATOM 892 C C . SER A 1 113 ? 19.883 -4.325 -13.289 1.00 60.47 113 SER A C 1
ATOM 894 O O . SER A 1 113 ? 20.091 -3.268 -13.879 1.00 60.47 113 SER A O 1
ATOM 896 N N . LEU A 1 114 ? 19.848 -4.423 -11.963 1.00 59.78 114 LEU A N 1
ATOM 897 C CA . LEU A 1 114 ? 20.362 -3.398 -11.081 1.00 59.78 114 LEU A CA 1
ATOM 898 C C . LEU A 1 114 ? 21.817 -3.176 -11.490 1.00 59.78 114 LEU A C 1
ATOM 900 O O . LEU A 1 114 ? 22.670 -4.004 -11.187 1.00 59.78 114 LEU A O 1
ATOM 904 N N . ASP A 1 115 ? 22.079 -2.087 -12.208 1.00 56.06 115 ASP A N 1
ATOM 905 C CA . ASP A 1 115 ? 23.430 -1.625 -12.532 1.00 56.06 115 ASP A CA 1
ATOM 906 C C . ASP A 1 115 ? 24.047 -1.023 -11.260 1.00 56.06 115 ASP A C 1
ATOM 908 O O . ASP A 1 115 ? 24.321 0.167 -11.138 1.00 56.06 115 ASP A O 1
ATOM 912 N N . ILE A 1 116 ? 24.088 -1.846 -10.214 1.00 60.78 116 ILE A N 1
ATOM 913 C CA . ILE A 1 116 ? 24.754 -1.559 -8.960 1.00 60.78 116 ILE A CA 1
ATOM 914 C C . ILE A 1 116 ? 26.176 -2.031 -9.195 1.00 60.78 116 ILE A C 1
ATOM 916 O O . ILE A 1 116 ? 26.401 -3.232 -9.358 1.00 60.78 116 ILE A O 1
ATOM 920 N N . GLU A 1 117 ? 27.101 -1.073 -9.248 1.00 56.41 117 GLU A N 1
ATOM 921 C CA . GLU A 1 117 ? 28.528 -1.305 -9.460 1.00 56.41 117 GLU A CA 1
ATOM 922 C C . GLU A 1 117 ? 28.999 -2.568 -8.719 1.00 56.41 117 GLU A C 1
ATOM 924 O O . GLU A 1 117 ? 28.920 -2.667 -7.493 1.00 56.41 117 GLU A O 1
ATOM 929 N N . GLY A 1 118 ? 29.438 -3.569 -9.488 1.00 59.94 118 GLY A N 1
ATOM 930 C CA . GLY A 1 118 ? 30.022 -4.802 -8.959 1.00 59.94 118 GLY A CA 1
ATOM 931 C C . GLY A 1 118 ? 29.054 -5.935 -8.595 1.00 59.94 118 GLY A C 1
ATOM 932 O O . GLY A 1 118 ? 29.519 -6.936 -8.048 1.00 59.94 118 GLY A O 1
ATOM 933 N N . LYS A 1 119 ? 27.746 -5.845 -8.888 1.00 65.50 119 LYS A N 1
ATOM 934 C CA . LYS A 1 119 ? 26.809 -6.973 -8.702 1.00 65.50 119 LYS A CA 1
ATOM 935 C C . LYS A 1 119 ? 26.267 -7.523 -10.019 1.00 65.50 119 LYS A C 1
ATOM 937 O O . LYS A 1 119 ? 25.922 -6.783 -10.934 1.00 65.50 119 LYS A O 1
ATOM 942 N N . GLU A 1 120 ? 26.184 -8.852 -10.091 1.00 66.69 120 GLU A N 1
ATOM 943 C CA . GLU A 1 120 ? 25.556 -9.567 -11.203 1.00 66.69 120 GLU A CA 1
ATOM 944 C C . GLU A 1 120 ? 24.071 -9.196 -11.337 1.00 66.69 120 GLU A C 1
ATOM 946 O O . GLU A 1 120 ? 23.400 -8.861 -10.356 1.00 66.69 120 GLU A O 1
ATOM 951 N N . LYS A 1 121 ? 23.550 -9.279 -12.568 1.00 74.69 121 LYS A N 1
ATOM 952 C CA . LYS A 1 121 ? 22.134 -9.043 -12.875 1.00 74.69 121 LYS A CA 1
ATOM 953 C C . LYS A 1 121 ? 21.262 -9.972 -12.026 1.00 74.69 121 LYS A C 1
ATOM 955 O O . LYS A 1 121 ? 21.487 -11.179 -12.010 1.00 74.69 121 LYS A O 1
ATOM 960 N N . GLN A 1 122 ? 20.258 -9.418 -11.346 1.00 78.62 122 GLN A N 1
ATOM 961 C CA . GLN A 1 122 ? 19.348 -10.192 -10.502 1.00 78.62 122 GLN A CA 1
ATOM 962 C C . GLN A 1 122 ? 17.954 -10.269 -11.125 1.00 78.62 122 GLN A C 1
ATOM 964 O O . GLN A 1 122 ? 17.395 -9.280 -11.593 1.00 78.62 122 GLN A O 1
ATOM 969 N N . GLU A 1 123 ? 17.370 -11.462 -11.111 1.00 79.50 123 GLU A N 1
ATOM 970 C CA . GLU A 1 123 ? 16.004 -11.669 -11.583 1.00 79.50 123 GLU A CA 1
ATOM 971 C C . GLU A 1 123 ? 15.009 -11.525 -10.431 1.00 79.50 123 GLU A C 1
ATOM 973 O O . GLU A 1 123 ? 15.205 -12.091 -9.350 1.00 79.50 123 GLU A O 1
ATOM 978 N N . PHE A 1 124 ? 13.929 -10.778 -10.660 1.00 84.62 124 PHE A N 1
ATOM 979 C CA . PHE A 1 124 ? 12.862 -10.576 -9.683 1.00 84.62 124 PHE A CA 1
ATOM 980 C C . PHE A 1 124 ? 11.497 -10.887 -10.303 1.00 84.62 124 PHE A C 1
ATOM 982 O O . PHE A 1 124 ? 11.359 -11.169 -11.493 1.00 84.62 124 PHE A O 1
ATOM 989 N N . ARG A 1 125 ? 10.453 -10.865 -9.478 1.00 82.69 125 ARG A N 1
ATOM 990 C CA . ARG A 1 125 ? 9.071 -10.954 -9.958 1.00 82.69 125 ARG A CA 1
ATOM 991 C C . ARG A 1 125 ? 8.372 -9.626 -9.742 1.00 82.69 125 ARG A C 1
ATOM 993 O O . ARG A 1 125 ? 8.514 -9.018 -8.673 1.00 82.69 125 ARG A O 1
ATOM 1000 N N . THR A 1 126 ? 7.620 -9.174 -10.744 1.00 86.44 126 THR A N 1
ATOM 1001 C CA . THR A 1 126 ? 6.705 -8.051 -10.534 1.00 86.44 126 THR A CA 1
ATOM 1002 C C . THR A 1 126 ? 5.504 -8.507 -9.744 1.00 86.44 126 THR A C 1
ATOM 1004 O O . THR A 1 126 ? 5.027 -9.627 -9.878 1.00 86.44 126 THR A O 1
ATOM 1007 N N . ARG A 1 127 ? 4.999 -7.592 -8.933 1.00 85.56 127 ARG A N 1
ATOM 1008 C CA . ARG A 1 127 ? 3.725 -7.713 -8.242 1.00 85.56 127 ARG A CA 1
ATOM 1009 C C . ARG A 1 127 ? 2.633 -6.945 -8.977 1.00 85.56 127 ARG A C 1
ATOM 1011 O O . ARG A 1 127 ? 1.507 -7.421 -9.104 1.00 85.56 127 ARG A O 1
ATOM 1018 N N . ASP A 1 128 ? 2.966 -5.741 -9.434 1.00 86.56 128 ASP A N 1
ATOM 1019 C CA . ASP A 1 128 ? 2.085 -4.916 -10.250 1.00 86.56 128 ASP A CA 1
ATOM 1020 C C . ASP A 1 128 ? 2.856 -4.257 -11.397 1.00 86.56 128 ASP A C 1
ATOM 1022 O O . ASP A 1 128 ? 4.074 -4.063 -11.323 1.00 86.56 128 ASP A O 1
ATOM 1026 N N . LEU A 1 129 ? 2.139 -3.929 -12.469 1.00 87.94 129 LEU A N 1
ATOM 1027 C CA . LEU A 1 129 ? 2.684 -3.212 -13.614 1.00 87.94 129 LEU A CA 1
ATOM 1028 C C . LEU A 1 129 ? 1.689 -2.150 -14.087 1.00 87.94 129 LEU A C 1
ATOM 1030 O O . LEU A 1 129 ? 0.475 -2.373 -14.162 1.00 87.94 129 LEU A O 1
ATOM 1034 N N . CYS A 1 130 ? 2.203 -0.968 -14.404 1.00 88.44 130 CYS A N 1
ATOM 1035 C CA . CYS A 1 130 ? 1.471 0.065 -15.118 1.00 88.44 130 CYS A CA 1
ATOM 1036 C C . CYS A 1 130 ? 2.389 0.828 -16.072 1.00 88.44 130 CYS A C 1
ATOM 1038 O O . CYS A 1 130 ? 3.588 0.582 -16.152 1.00 88.44 130 CYS A O 1
ATOM 1040 N N . LYS A 1 131 ? 1.815 1.796 -16.791 1.00 86.06 131 LYS A N 1
ATOM 1041 C CA . LYS A 1 131 ? 2.533 2.589 -17.802 1.00 86.06 131 LYS A CA 1
ATOM 1042 C C . LYS A 1 131 ? 3.709 3.382 -17.246 1.00 86.06 131 LYS A C 1
ATOM 1044 O O . LYS A 1 131 ? 4.655 3.659 -17.965 1.00 86.06 131 LYS A O 1
ATOM 1049 N N . SER A 1 132 ? 3.618 3.791 -15.984 1.00 89.88 132 SER A N 1
ATOM 1050 C CA . SER A 1 132 ? 4.577 4.699 -15.357 1.00 89.88 132 SER A CA 1
ATOM 1051 C C . SER A 1 132 ? 5.399 4.035 -14.258 1.00 89.88 132 SER A C 1
ATOM 1053 O O . SER A 1 132 ? 6.129 4.728 -13.559 1.00 89.88 132 SER A O 1
ATOM 1055 N N . GLY A 1 133 ? 5.248 2.733 -14.019 1.00 92.00 133 GLY A N 1
ATOM 1056 C CA . GLY A 1 133 ? 5.951 2.090 -12.920 1.00 92.00 133 GLY A CA 1
ATOM 1057 C C . GLY A 1 133 ? 5.543 0.651 -12.662 1.00 92.00 133 GLY A C 1
ATOM 1058 O O . GLY A 1 133 ? 4.620 0.111 -13.270 1.00 92.00 133 GLY A O 1
ATOM 1059 N N . SER A 1 134 ? 6.237 0.046 -11.710 1.00 91.44 134 SER A N 1
ATOM 1060 C CA . SER A 1 134 ? 6.008 -1.327 -11.277 1.00 91.44 134 SER A CA 1
ATOM 1061 C C . SER A 1 134 ? 6.410 -1.491 -9.816 1.00 91.44 134 SER A C 1
ATOM 1063 O O . SER A 1 134 ? 7.296 -0.791 -9.324 1.00 91.44 134 SER A O 1
ATOM 1065 N N . ALA A 1 135 ? 5.751 -2.394 -9.104 1.00 91.62 135 ALA A N 1
ATOM 1066 C CA . ALA A 1 135 ? 6.213 -2.895 -7.823 1.00 91.62 135 ALA A CA 1
ATOM 1067 C C . ALA A 1 135 ? 6.873 -4.259 -8.023 1.00 91.62 135 ALA A C 1
ATOM 1069 O O . ALA A 1 135 ? 6.272 -5.152 -8.621 1.00 91.62 135 ALA A O 1
ATOM 1070 N N . ILE A 1 136 ? 8.069 -4.437 -7.475 1.00 90.31 136 ILE A N 1
ATOM 1071 C CA . ILE A 1 136 ? 8.762 -5.726 -7.431 1.00 90.31 136 ILE A CA 1
ATOM 1072 C C . ILE A 1 136 ? 8.844 -6.240 -6.005 1.00 90.31 136 ILE A C 1
ATOM 1074 O O . ILE A 1 136 ? 8.945 -5.456 -5.061 1.00 90.31 136 ILE A O 1
ATOM 1078 N N . GLU A 1 137 ? 8.827 -7.556 -5.857 1.00 87.81 137 GLU A N 1
ATOM 1079 C CA . GLU A 1 137 ? 8.967 -8.225 -4.569 1.00 87.81 137 GLU A CA 1
ATOM 1080 C C . GLU A 1 137 ? 10.208 -9.122 -4.587 1.00 87.81 137 GLU A C 1
ATOM 1082 O O . GLU A 1 137 ? 10.430 -9.887 -5.527 1.00 87.81 137 GLU A O 1
ATOM 1087 N N . THR A 1 138 ? 11.035 -9.025 -3.548 1.00 87.25 138 THR A N 1
ATOM 1088 C CA . THR A 1 138 ? 12.276 -9.795 -3.435 1.00 87.25 138 THR A CA 1
ATOM 1089 C C . THR A 1 138 ? 12.594 -10.141 -1.989 1.00 87.25 138 THR A C 1
ATOM 1091 O O . THR A 1 138 ? 12.363 -9.352 -1.081 1.00 87.25 138 THR A O 1
ATOM 1094 N N . SER A 1 139 ? 13.142 -11.330 -1.761 1.00 84.88 139 SER A N 1
ATOM 1095 C CA . SER A 1 139 ? 13.720 -11.745 -0.474 1.00 84.88 139 SER A CA 1
ATOM 1096 C C . SER A 1 139 ? 15.252 -11.727 -0.479 1.00 84.88 139 SER A C 1
ATOM 1098 O O . SER A 1 139 ? 15.878 -12.029 0.535 1.00 84.88 139 SER A O 1
ATOM 1100 N N . ARG A 1 140 ? 15.859 -11.423 -1.635 1.00 79.25 140 ARG A N 1
ATOM 1101 C CA . ARG A 1 140 ? 17.305 -11.551 -1.884 1.00 79.25 140 ARG A CA 1
ATOM 1102 C C . ARG A 1 140 ? 18.045 -10.221 -1.864 1.00 79.25 140 ARG A C 1
ATOM 1104 O O . ARG A 1 140 ? 19.271 -10.210 -1.821 1.00 79.25 140 ARG A O 1
ATOM 1111 N N . LEU A 1 141 ? 17.312 -9.117 -1.934 1.00 78.56 141 LEU A N 1
ATOM 1112 C CA . LEU A 1 141 ? 17.895 -7.790 -1.947 1.00 78.56 141 LEU A CA 1
ATOM 1113 C C . LEU A 1 141 ? 18.020 -7.268 -0.519 1.00 78.56 141 LEU A C 1
ATOM 1115 O O . LEU A 1 141 ? 17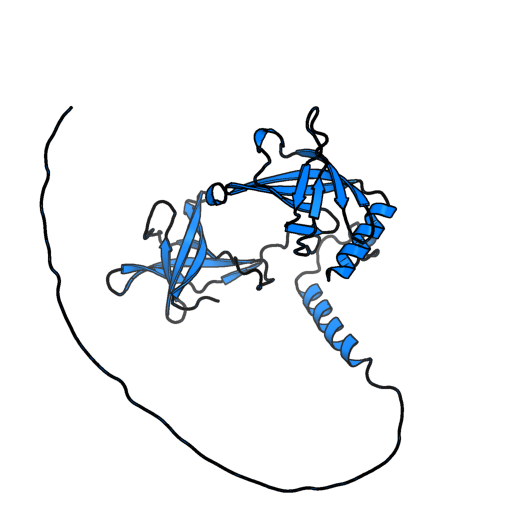.017 -7.125 0.181 1.00 78.56 141 LEU A O 1
ATOM 1119 N N . ASP A 1 142 ? 19.247 -6.956 -0.121 1.00 76.75 142 ASP A N 1
ATOM 1120 C CA . ASP A 1 142 ? 19.487 -6.151 1.067 1.00 76.75 142 ASP A CA 1
ATOM 1121 C C . ASP A 1 142 ? 19.072 -4.703 0.773 1.00 76.75 142 ASP A C 1
ATOM 1123 O O . ASP A 1 142 ? 19.507 -4.111 -0.222 1.00 76.75 142 ASP A O 1
ATOM 1127 N N . ALA A 1 143 ? 18.201 -4.148 1.615 1.00 72.56 143 ALA A N 1
ATOM 1128 C CA . ALA A 1 143 ? 17.698 -2.788 1.465 1.00 72.56 143 ALA A CA 1
ATOM 1129 C C . ALA A 1 143 ? 18.818 -1.742 1.529 1.00 72.56 143 ALA A C 1
ATOM 1131 O O . ALA A 1 143 ? 18.676 -0.670 0.953 1.00 72.56 143 ALA A O 1
ATOM 1132 N N . SER A 1 144 ? 19.965 -2.077 2.129 1.00 75.06 144 SER A N 1
ATOM 1133 C CA . SER A 1 144 ? 21.158 -1.221 2.141 1.00 75.06 144 SER A CA 1
ATOM 1134 C C . SER A 1 144 ? 21.723 -0.909 0.744 1.00 75.06 144 SER A C 1
ATOM 1136 O O . SER A 1 144 ? 22.454 0.062 0.571 1.00 75.06 144 SER A O 1
ATOM 1138 N N . LEU A 1 145 ? 21.395 -1.712 -0.276 1.00 78.94 145 LEU A N 1
ATOM 1139 C CA . LEU A 1 145 ? 21.957 -1.586 -1.629 1.00 78.94 145 LEU A CA 1
ATOM 1140 C C . LEU A 1 145 ? 21.184 -0.615 -2.526 1.00 78.94 145 LEU A C 1
ATOM 1142 O O . LEU A 1 145 ? 21.672 -0.202 -3.592 1.00 78.94 145 LEU A O 1
ATOM 1146 N N . VAL A 1 146 ? 19.951 -0.305 -2.136 1.00 85.38 146 VAL A N 1
ATOM 1147 C CA . VAL A 1 146 ? 19.005 0.452 -2.943 1.00 85.38 146 VAL A CA 1
ATOM 1148 C C . VAL A 1 146 ? 18.395 1.539 -2.080 1.00 85.38 146 VAL A C 1
ATOM 1150 O O . VAL A 1 146 ? 17.764 1.261 -1.073 1.00 85.38 146 VAL A O 1
ATOM 1153 N N . GLU A 1 147 ? 18.550 2.786 -2.509 1.00 89.50 147 GLU A N 1
ATOM 1154 C CA . GLU A 1 147 ? 18.015 3.948 -1.806 1.00 89.50 147 GLU A CA 1
ATOM 1155 C C . GLU A 1 147 ? 16.845 4.559 -2.577 1.00 89.50 147 GLU A C 1
ATOM 1157 O O . GLU A 1 147 ? 16.775 4.492 -3.810 1.00 89.50 147 GLU A O 1
ATOM 1162 N N . VAL A 1 148 ? 15.919 5.188 -1.850 1.00 92.19 148 VAL A N 1
ATOM 1163 C CA . VAL A 1 148 ? 14.843 5.975 -2.463 1.00 92.19 148 VAL A CA 1
ATOM 1164 C C . VAL A 1 148 ? 15.460 7.153 -3.219 1.00 92.19 148 VAL A C 1
ATOM 1166 O O . VAL A 1 148 ? 16.260 7.904 -2.676 1.00 92.19 148 VAL A O 1
ATOM 1169 N N . GLY A 1 149 ? 15.074 7.318 -4.480 1.00 92.38 149 GLY A N 1
ATOM 1170 C CA . GLY A 1 149 ? 15.610 8.309 -5.410 1.00 92.38 149 GLY A CA 1
ATOM 1171 C C . GLY A 1 149 ? 16.649 7.747 -6.381 1.00 92.38 149 GLY A C 1
ATOM 1172 O O . GLY A 1 149 ? 16.878 8.368 -7.417 1.00 92.38 149 GLY A O 1
ATOM 1173 N N . LYS A 1 150 ? 17.223 6.565 -6.112 1.00 90.12 150 LYS A N 1
ATOM 1174 C CA . LYS A 1 150 ? 18.233 5.945 -6.981 1.00 90.12 150 LYS A CA 1
ATOM 1175 C C . LYS A 1 150 ? 17.632 5.526 -8.322 1.00 90.12 150 LYS A C 1
ATOM 1177 O O . LYS A 1 150 ? 16.540 4.953 -8.374 1.00 90.12 150 LYS A O 1
ATOM 1182 N N . GLU A 1 151 ? 18.359 5.801 -9.400 1.00 91.50 151 GLU A N 1
ATOM 1183 C CA . GLU A 1 151 ? 18.004 5.366 -10.750 1.00 91.50 151 GLU A CA 1
ATOM 1184 C C . GLU A 1 151 ? 18.656 4.018 -11.060 1.00 91.50 151 GLU A C 1
ATOM 1186 O O . GLU A 1 151 ? 19.822 3.787 -10.746 1.00 91.50 151 GLU A O 1
ATOM 1191 N N . ILE A 1 152 ? 17.885 3.117 -11.658 1.00 89.00 152 ILE A N 1
ATOM 1192 C CA . ILE A 1 152 ? 18.278 1.747 -11.968 1.00 89.00 152 ILE A CA 1
ATOM 1193 C C . ILE A 1 152 ? 17.887 1.403 -13.407 1.00 89.00 152 ILE A C 1
ATOM 1195 O O . ILE A 1 152 ? 16.840 1.826 -13.907 1.00 89.00 152 ILE A O 1
ATOM 1199 N N . GLY A 1 153 ? 18.737 0.636 -14.088 1.00 88.25 153 GLY A N 1
ATOM 1200 C CA . GLY A 1 153 ? 18.374 -0.012 -15.345 1.00 88.25 153 GLY A CA 1
ATOM 1201 C C . GLY A 1 153 ? 17.476 -1.221 -15.081 1.00 88.25 153 GLY A C 1
ATOM 1202 O O . GLY A 1 153 ? 17.703 -1.973 -14.138 1.00 88.25 153 GLY A O 1
ATOM 1203 N N . CYS A 1 154 ? 16.456 -1.427 -15.906 1.00 87.62 154 CYS A N 1
ATOM 1204 C CA . CYS A 1 154 ? 15.587 -2.598 -15.821 1.00 87.62 154 CYS A CA 1
ATOM 1205 C C . CYS A 1 154 ? 15.359 -3.192 -17.213 1.00 87.62 154 CYS A C 1
ATOM 1207 O O . CYS A 1 154 ? 15.279 -2.455 -18.203 1.00 87.62 154 CYS A O 1
ATOM 1209 N N . VAL A 1 155 ? 15.190 -4.514 -17.279 1.00 89.00 155 VAL A N 1
ATOM 1210 C CA . VAL A 1 155 ? 14.790 -5.223 -18.499 1.00 89.00 155 VAL A CA 1
ATOM 1211 C C . VAL A 1 155 ? 13.574 -6.095 -18.187 1.00 89.00 155 VAL A C 1
ATOM 1213 O O . VAL A 1 155 ? 13.670 -7.133 -17.539 1.00 89.00 155 VAL A O 1
ATOM 1216 N N . LEU A 1 156 ? 12.389 -5.677 -18.630 1.00 87.94 156 LEU A N 1
ATOM 1217 C CA . LEU A 1 156 ? 11.205 -6.527 -18.483 1.00 87.94 156 LEU A CA 1
ATOM 1218 C C . LEU A 1 156 ? 11.273 -7.624 -19.554 1.00 87.94 156 LEU A C 1
ATOM 1220 O O . LEU A 1 156 ? 11.251 -7.306 -20.743 1.00 87.94 156 LEU A O 1
ATOM 1224 N N . HIS A 1 157 ? 11.348 -8.893 -19.150 1.00 86.88 157 HIS A N 1
ATOM 1225 C CA . HIS A 1 157 ? 11.262 -10.017 -20.083 1.00 86.88 157 HIS A CA 1
ATOM 1226 C C . HIS A 1 157 ? 9.796 -10.382 -20.274 1.00 86.88 157 HIS A C 1
ATOM 1228 O O . HIS A 1 157 ? 9.126 -10.844 -19.354 1.00 86.88 157 HIS A O 1
ATOM 1234 N N . THR A 1 158 ? 9.288 -10.129 -21.473 1.00 85.25 158 THR A N 1
ATOM 1235 C CA . THR A 1 158 ? 7.886 -10.354 -21.820 1.00 85.25 158 THR A CA 1
ATOM 1236 C C . THR A 1 158 ? 7.819 -11.313 -23.001 1.00 85.25 158 THR A C 1
ATOM 1238 O O . THR A 1 158 ? 8.785 -11.462 -23.749 1.00 85.25 158 THR A O 1
ATOM 1241 N N . ASP A 1 159 ? 6.671 -11.949 -23.204 1.00 85.31 159 ASP A N 1
ATOM 1242 C CA . ASP A 1 159 ? 6.415 -12.784 -24.381 1.00 85.31 159 ASP A CA 1
ATOM 1243 C C . ASP A 1 159 ? 6.367 -11.979 -25.694 1.00 85.31 159 ASP A C 1
ATOM 1245 O O . ASP A 1 159 ? 6.492 -12.548 -26.775 1.00 85.31 159 ASP A O 1
ATOM 1249 N N . LEU A 1 160 ? 6.228 -10.653 -25.600 1.00 87.38 160 LEU A N 1
ATOM 1250 C CA . LEU A 1 160 ? 6.276 -9.714 -26.722 1.00 87.38 160 LEU A CA 1
ATOM 1251 C C . LEU A 1 160 ? 7.690 -9.172 -27.002 1.00 87.38 160 LEU A C 1
ATOM 1253 O O . LEU A 1 160 ? 7.861 -8.394 -27.941 1.00 87.38 160 LEU A O 1
ATOM 1257 N N . GLY A 1 161 ? 8.688 -9.557 -26.200 1.00 87.62 161 GLY A N 1
ATOM 1258 C CA . GLY A 1 161 ? 10.075 -9.099 -26.305 1.00 87.62 161 GLY A CA 1
ATOM 1259 C C . GLY A 1 161 ? 10.616 -8.458 -25.024 1.00 87.62 161 GLY A C 1
ATOM 1260 O O . GLY A 1 161 ? 9.938 -8.372 -23.996 1.00 87.62 161 GLY A O 1
ATOM 1261 N N . GLU A 1 162 ? 11.870 -8.009 -25.075 1.00 88.69 162 GLU A N 1
ATOM 1262 C CA . GLU A 1 162 ? 12.532 -7.341 -23.951 1.00 88.69 162 GLU A CA 1
ATOM 1263 C C . GLU A 1 162 ? 12.222 -5.841 -23.923 1.00 88.69 162 GLU A C 1
ATOM 1265 O O . GLU A 1 162 ? 12.478 -5.121 -24.889 1.00 88.69 162 GLU A O 1
ATOM 1270 N N . VAL A 1 163 ? 11.741 -5.340 -22.785 1.00 89.94 163 VAL A N 1
ATOM 1271 C CA . VAL A 1 163 ? 11.493 -3.908 -22.575 1.00 89.94 163 VAL A CA 1
ATOM 1272 C C . VAL A 1 163 ? 12.622 -3.323 -21.737 1.00 89.94 163 VAL A C 1
ATOM 1274 O O . VAL A 1 163 ? 12.637 -3.444 -20.510 1.00 89.94 163 VAL A O 1
ATOM 1277 N N . LYS A 1 164 ? 13.575 -2.666 -22.402 1.00 90.56 164 LYS A N 1
ATOM 1278 C CA . LYS A 1 164 ? 14.663 -1.934 -21.739 1.00 90.56 164 LYS A CA 1
ATOM 1279 C C . LYS A 1 164 ? 14.150 -0.576 -21.268 1.00 90.56 164 LYS A C 1
ATOM 1281 O O . LYS A 1 164 ? 13.614 0.191 -22.076 1.00 90.56 164 LYS A O 1
ATOM 1286 N N . LEU A 1 165 ? 14.320 -0.279 -19.982 1.00 91.38 165 LEU A N 1
ATOM 1287 C CA . LEU A 1 165 ? 13.872 0.975 -19.373 1.00 91.38 165 LEU A CA 1
ATOM 1288 C C . LEU A 1 165 ? 14.794 1.429 -18.238 1.00 91.38 165 LEU A C 1
ATOM 1290 O O . LEU A 1 165 ? 15.531 0.630 -17.658 1.00 91.38 165 LEU A O 1
ATOM 1294 N N . LYS A 1 166 ? 14.731 2.721 -17.904 1.00 91.88 166 LYS A N 1
ATOM 1295 C CA . LYS A 1 166 ? 15.310 3.265 -16.666 1.00 91.88 166 LYS A CA 1
ATOM 1296 C C . LYS A 1 166 ? 14.199 3.579 -15.675 1.00 91.88 166 LYS A C 1
ATOM 1298 O O . LYS A 1 166 ? 13.201 4.205 -16.046 1.00 91.88 166 LYS A O 1
ATOM 1303 N N . ALA A 1 167 ? 14.385 3.180 -14.424 1.00 92.81 167 ALA A N 1
ATOM 1304 C CA . ALA A 1 167 ? 13.426 3.409 -13.356 1.00 92.81 167 ALA A CA 1
ATOM 1305 C C . ALA A 1 167 ? 14.062 4.092 -12.143 1.00 92.81 167 ALA A C 1
ATOM 1307 O O . ALA A 1 167 ? 15.236 3.896 -11.856 1.00 92.81 167 ALA A O 1
ATOM 1308 N N . ARG A 1 168 ? 13.273 4.873 -11.411 1.00 93.38 168 ARG A N 1
ATOM 1309 C CA . ARG A 1 168 ? 13.620 5.472 -10.126 1.00 93.38 168 ARG A CA 1
ATOM 1310 C C . ARG A 1 168 ? 12.963 4.693 -9.009 1.00 93.38 168 ARG A C 1
ATOM 1312 O O . ARG A 1 168 ? 11.770 4.397 -9.073 1.00 93.38 168 ARG A O 1
ATOM 1319 N N . VAL A 1 169 ? 13.706 4.417 -7.952 1.00 93.19 169 VAL A N 1
ATOM 1320 C CA . VAL A 1 169 ? 13.143 3.827 -6.739 1.00 93.19 169 VAL A CA 1
ATOM 1321 C C . VAL A 1 169 ? 12.387 4.917 -5.987 1.00 93.19 169 VAL A C 1
ATOM 1323 O O . VAL A 1 169 ? 12.989 5.869 -5.510 1.00 93.19 169 VAL A O 1
ATOM 1326 N N . ILE A 1 170 ? 11.065 4.806 -5.875 1.00 94.19 170 ILE A N 1
ATOM 1327 C CA . ILE A 1 170 ? 10.239 5.821 -5.193 1.00 94.19 170 ILE A CA 1
ATOM 1328 C C . ILE A 1 170 ? 9.879 5.426 -3.763 1.00 94.19 170 ILE A C 1
ATOM 1330 O O . ILE A 1 170 ? 9.519 6.280 -2.955 1.00 94.19 170 ILE A O 1
ATOM 1334 N N . ARG A 1 171 ? 9.925 4.128 -3.448 1.00 92.94 171 ARG A N 1
ATOM 1335 C CA . ARG A 1 171 ? 9.565 3.612 -2.127 1.00 92.94 171 ARG A CA 1
ATOM 1336 C C . ARG A 1 171 ? 10.131 2.216 -1.918 1.00 92.94 171 ARG A C 1
ATOM 1338 O O . ARG A 1 171 ? 10.106 1.399 -2.835 1.00 92.94 171 ARG A O 1
ATOM 1345 N N . ILE A 1 172 ? 10.552 1.949 -0.689 1.00 92.44 172 ILE A N 1
ATOM 1346 C CA . ILE A 1 172 ? 11.032 0.651 -0.218 1.00 92.44 172 ILE A CA 1
ATOM 1347 C C . ILE A 1 172 ? 10.152 0.266 0.969 1.00 92.44 172 ILE A C 1
ATOM 1349 O O . ILE A 1 172 ? 9.996 1.054 1.900 1.00 92.44 172 ILE A O 1
ATOM 1353 N N . GLU A 1 173 ? 9.513 -0.897 0.906 1.00 89.69 173 GLU A N 1
ATOM 1354 C CA . GLU A 1 173 ? 8.691 -1.434 1.992 1.00 89.69 173 GLU A CA 1
ATOM 1355 C C . GLU A 1 173 ? 9.264 -2.775 2.444 1.00 89.69 173 GLU A C 1
ATOM 1357 O O . GLU A 1 173 ? 9.297 -3.737 1.676 1.00 89.69 173 GLU A O 1
ATOM 1362 N N . GLU A 1 174 ? 9.679 -2.853 3.704 1.00 86.50 174 GLU A N 1
ATOM 1363 C CA . GLU A 1 174 ? 10.172 -4.088 4.305 1.00 86.50 174 GLU A CA 1
ATOM 1364 C C . GLU A 1 174 ? 9.067 -4.789 5.091 1.00 86.50 174 GLU A C 1
ATOM 1366 O O . GLU A 1 174 ? 8.471 -4.246 6.026 1.00 86.50 174 GLU A O 1
ATOM 1371 N N . ASN A 1 175 ? 8.807 -6.038 4.726 1.00 83.25 175 ASN A N 1
ATOM 1372 C CA . ASN A 1 175 ? 7.967 -6.942 5.485 1.00 83.25 175 ASN A CA 1
ATOM 1373 C C . ASN A 1 175 ? 8.859 -7.905 6.272 1.00 83.25 175 ASN A C 1
ATOM 1375 O O . ASN A 1 175 ? 9.229 -8.977 5.784 1.00 83.25 175 ASN A O 1
ATOM 1379 N N . TRP A 1 176 ? 9.172 -7.518 7.508 1.00 80.62 176 TRP A N 1
ATOM 1380 C CA . TRP A 1 176 ? 10.003 -8.300 8.425 1.00 80.62 176 TRP A CA 1
ATOM 1381 C C . TRP A 1 176 ? 9.416 -9.686 8.733 1.00 80.62 176 TRP A C 1
ATOM 1383 O O . TRP A 1 176 ? 10.169 -10.645 8.858 1.00 80.62 176 TRP A O 1
ATOM 1393 N N . LEU A 1 177 ? 8.083 -9.824 8.779 1.00 69.06 177 LEU A N 1
ATOM 1394 C CA . LEU A 1 177 ? 7.415 -11.110 9.027 1.00 69.06 177 LEU A CA 1
ATOM 1395 C C . LEU A 1 177 ? 7.626 -12.100 7.881 1.00 69.06 177 LEU A C 1
ATOM 1397 O O . LEU A 1 177 ? 7.821 -13.288 8.115 1.00 69.06 177 LEU A O 1
ATOM 1401 N N . ALA A 1 178 ? 7.562 -11.616 6.641 1.00 78.94 178 ALA A N 1
ATOM 1402 C CA . ALA A 1 178 ? 7.715 -12.458 5.459 1.00 78.94 178 ALA A CA 1
ATOM 1403 C C . ALA A 1 178 ? 9.173 -12.567 4.984 1.00 78.94 178 ALA A C 1
ATOM 1405 O O . ALA A 1 178 ? 9.446 -13.341 4.068 1.00 78.94 178 ALA A O 1
ATOM 1406 N N . LYS A 1 179 ? 10.092 -11.779 5.565 1.00 84.81 179 LYS A N 1
ATOM 1407 C CA . LYS A 1 179 ? 11.452 -11.556 5.048 1.00 84.81 179 LYS A CA 1
ATOM 1408 C C . LYS A 1 179 ? 11.427 -11.167 3.562 1.00 84.81 179 LYS A C 1
ATOM 1410 O O . LYS A 1 179 ? 12.138 -11.731 2.730 1.00 84.81 179 LYS A O 1
ATOM 1415 N N . LYS A 1 180 ? 10.536 -10.230 3.224 1.00 88.94 180 LYS A N 1
ATOM 1416 C CA . LYS A 1 180 ? 10.337 -9.738 1.857 1.00 88.94 180 LYS A CA 1
ATOM 1417 C C . LYS A 1 180 ? 10.452 -8.227 1.808 1.00 88.94 180 LYS A C 1
ATOM 1419 O O . LYS A 1 180 ? 9.866 -7.534 2.635 1.00 88.94 180 LYS A O 1
ATOM 1424 N N . THR A 1 181 ? 11.111 -7.740 0.776 1.00 89.44 181 THR A N 1
ATOM 1425 C CA . THR A 1 181 ? 11.254 -6.328 0.451 1.00 89.44 181 THR A CA 1
ATOM 1426 C C . THR A 1 181 ? 10.470 -6.052 -0.823 1.00 89.44 181 THR A C 1
ATOM 1428 O O . THR A 1 181 ? 10.624 -6.748 -1.827 1.00 89.44 181 THR A O 1
ATOM 1431 N N . THR A 1 182 ? 9.597 -5.051 -0.782 1.00 91.12 182 THR A N 1
ATOM 1432 C CA . THR A 1 182 ? 8.882 -4.548 -1.957 1.00 91.12 182 THR A CA 1
ATOM 1433 C C . THR A 1 182 ? 9.509 -3.230 -2.389 1.00 91.12 182 THR A C 1
ATOM 1435 O O . THR A 1 182 ? 9.533 -2.278 -1.608 1.00 91.12 182 THR A O 1
ATOM 1438 N N . LEU A 1 183 ? 9.982 -3.149 -3.632 1.00 92.25 183 LEU A N 1
ATOM 1439 C CA . LEU A 1 183 ? 10.449 -1.893 -4.220 1.00 92.25 183 LEU A CA 1
ATOM 1440 C C . LEU A 1 183 ? 9.378 -1.359 -5.163 1.00 92.25 183 LEU A C 1
ATOM 1442 O O . LEU A 1 183 ? 8.918 -2.066 -6.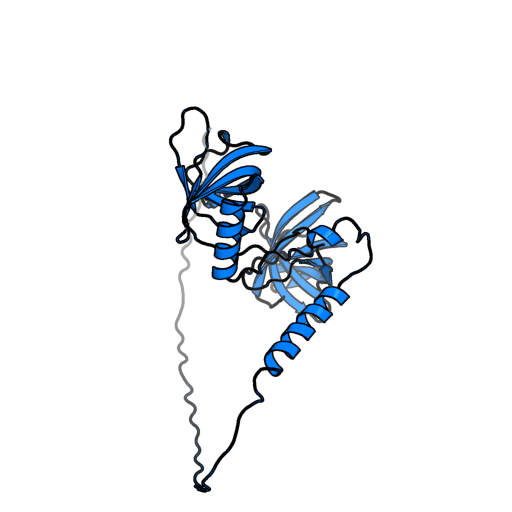057 1.00 92.25 183 LEU A O 1
ATOM 1446 N N . ALA A 1 184 ? 8.987 -0.103 -4.975 1.00 93.19 184 ALA A N 1
ATOM 1447 C CA . ALA A 1 184 ? 8.161 0.608 -5.936 1.00 93.19 184 ALA A CA 1
ATOM 1448 C C . ALA A 1 184 ? 9.063 1.419 -6.864 1.00 93.19 184 ALA A C 1
ATOM 1450 O O . ALA A 1 184 ? 9.875 2.229 -6.410 1.00 93.19 184 ALA A O 1
ATOM 1451 N N . LEU A 1 185 ? 8.880 1.203 -8.159 1.00 93.00 185 LEU A N 1
ATOM 1452 C CA . LEU A 1 185 ? 9.664 1.788 -9.230 1.00 93.00 185 LEU A CA 1
ATOM 1453 C C . LEU A 1 185 ? 8.790 2.723 -10.065 1.00 93.00 185 LEU A C 1
ATOM 1455 O O . LEU A 1 185 ? 7.652 2.386 -10.402 1.00 93.00 185 LEU A O 1
ATOM 1459 N N . GLU A 1 186 ? 9.331 3.882 -10.413 1.00 94.06 186 GLU A N 1
ATOM 1460 C CA . GLU A 1 186 ? 8.760 4.835 -11.365 1.00 94.06 186 GLU A CA 1
ATOM 1461 C C . GLU A 1 186 ? 9.597 4.834 -12.641 1.00 94.06 186 GLU A C 1
ATOM 1463 O O . GLU A 1 186 ? 10.814 4.957 -12.584 1.00 94.06 186 GLU A O 1
ATOM 1468 N N . PHE A 1 187 ? 8.972 4.689 -13.801 1.00 93.75 187 PHE A N 1
ATOM 1469 C CA . PHE A 1 187 ? 9.683 4.688 -15.073 1.00 93.75 187 PHE A CA 1
ATOM 1470 C C . PHE A 1 187 ? 10.024 6.120 -15.495 1.00 93.75 187 PHE A C 1
ATOM 1472 O O . PHE A 1 187 ? 9.135 6.960 -15.607 1.00 93.75 187 PHE A O 1
ATOM 1479 N N . ILE A 1 188 ? 11.307 6.391 -15.738 1.00 91.62 188 ILE A N 1
ATOM 1480 C CA . ILE A 1 188 ? 11.804 7.731 -16.090 1.00 91.62 188 ILE A CA 1
ATOM 1481 C C . ILE A 1 188 ? 11.944 7.872 -17.604 1.00 91.62 188 ILE A C 1
ATOM 1483 O O . ILE A 1 188 ? 11.571 8.890 -18.179 1.00 91.62 188 ILE A O 1
ATOM 1487 N N . ALA A 1 189 ? 12.502 6.847 -18.249 1.00 85.81 189 ALA A N 1
ATOM 1488 C CA . ALA A 1 189 ? 12.793 6.864 -19.673 1.00 85.81 189 ALA A CA 1
ATOM 1489 C C . ALA A 1 189 ? 12.485 5.501 -20.293 1.00 85.81 189 ALA A C 1
ATOM 1491 O O . ALA A 1 189 ? 13.065 4.481 -19.906 1.00 85.81 189 ALA A O 1
ATOM 1492 N N . LEU A 1 190 ? 11.584 5.514 -21.274 1.00 90.12 190 LEU A N 1
ATOM 1493 C CA . LEU A 1 190 ? 11.311 4.404 -22.178 1.00 90.12 190 LEU A CA 1
ATOM 1494 C C . LEU A 1 190 ? 11.532 4.888 -23.610 1.00 90.12 190 LEU A C 1
ATOM 1496 O O . LEU A 1 190 ? 11.113 5.989 -23.969 1.00 90.12 190 LEU A O 1
ATOM 1500 N N . SER A 1 191 ? 12.165 4.056 -24.436 1.00 92.62 191 SER A N 1
ATOM 1501 C CA . SER A 1 191 ? 12.132 4.266 -25.883 1.00 92.62 191 SER A CA 1
ATOM 1502 C C . SER A 1 191 ? 10.696 4.107 -26.394 1.00 92.62 191 SER A C 1
ATOM 1504 O O . SER A 1 191 ? 9.865 3.457 -25.755 1.00 92.62 191 SER A O 1
ATOM 1506 N N . LYS A 1 192 ? 10.395 4.684 -27.562 1.00 92.19 192 LYS A N 1
ATOM 1507 C CA . LYS A 1 192 ? 9.069 4.552 -28.184 1.00 92.19 192 LYS A CA 1
ATOM 1508 C C . LYS A 1 192 ? 8.695 3.082 -28.404 1.00 92.19 192 LYS A C 1
ATOM 1510 O O . LYS A 1 192 ? 7.605 2.673 -28.035 1.00 92.19 192 LYS A O 1
ATOM 1515 N N . GLU A 1 193 ? 9.639 2.284 -28.897 1.00 92.94 193 GLU A N 1
ATOM 1516 C CA . GLU A 1 193 ? 9.469 0.841 -29.091 1.00 92.94 193 GLU A CA 1
ATOM 1517 C C . GLU A 1 193 ? 9.174 0.105 -27.773 1.00 92.94 193 GLU A C 1
ATOM 1519 O O . GLU A 1 193 ? 8.199 -0.638 -27.688 1.00 92.94 193 GLU A O 1
ATOM 1524 N N . SER A 1 194 ? 9.947 0.374 -26.711 1.00 91.88 194 SER A N 1
ATOM 1525 C CA . SER A 1 194 ? 9.696 -0.179 -25.372 1.00 91.88 194 SER A CA 1
ATOM 1526 C C . SER A 1 194 ? 8.317 0.222 -24.834 1.00 91.88 194 SER A C 1
ATOM 1528 O O . SER A 1 194 ? 7.637 -0.593 -24.214 1.00 91.88 194 SER A O 1
ATOM 1530 N N . SER A 1 195 ? 7.897 1.472 -25.062 1.00 92.31 195 SER A N 1
ATOM 1531 C CA . SER A 1 195 ? 6.581 1.971 -24.646 1.00 92.31 195 SER A CA 1
ATOM 1532 C C . SER A 1 195 ? 5.451 1.262 -25.387 1.00 92.31 195 SER A C 1
ATOM 1534 O O . SER A 1 195 ? 4.484 0.851 -24.751 1.00 92.31 195 SER A O 1
ATOM 1536 N N . ASP A 1 196 ? 5.575 1.089 -26.703 1.00 91.75 196 ASP A N 1
ATOM 1537 C CA . ASP A 1 196 ? 4.558 0.429 -27.525 1.00 91.75 196 ASP A CA 1
ATOM 1538 C C . ASP A 1 196 ? 4.413 -1.051 -27.133 1.00 91.75 196 ASP A C 1
ATOM 1540 O O . ASP A 1 196 ? 3.296 -1.561 -27.014 1.00 91.75 196 ASP A O 1
ATOM 1544 N N . THR A 1 197 ? 5.528 -1.738 -26.867 1.00 91.88 197 THR A N 1
ATOM 1545 C CA . THR A 1 197 ? 5.528 -3.126 -26.374 1.00 91.88 197 THR A CA 1
ATOM 1546 C C . THR A 1 197 ? 4.898 -3.230 -24.986 1.00 91.88 197 THR A C 1
ATOM 1548 O O . THR A 1 197 ? 4.066 -4.111 -24.755 1.00 91.88 197 THR A O 1
ATOM 1551 N N . LEU A 1 198 ? 5.223 -2.306 -24.074 1.00 89.81 198 LEU A N 1
ATOM 1552 C CA . LEU A 1 198 ? 4.620 -2.252 -22.742 1.00 89.81 198 LEU A CA 1
ATOM 1553 C C . LEU A 1 198 ? 3.107 -1.997 -22.810 1.00 89.81 198 LEU A C 1
ATOM 1555 O O . LEU A 1 198 ? 2.348 -2.641 -22.090 1.00 89.81 198 LEU A O 1
ATOM 1559 N N . ASP A 1 199 ? 2.652 -1.094 -23.678 1.00 89.69 199 ASP A N 1
ATOM 1560 C CA . ASP A 1 199 ? 1.225 -0.815 -23.847 1.00 89.69 199 ASP A CA 1
ATOM 1561 C C . ASP A 1 199 ? 0.474 -2.041 -24.392 1.00 89.69 199 ASP A C 1
ATOM 1563 O O . ASP A 1 199 ? -0.587 -2.385 -23.865 1.00 89.69 199 ASP A O 1
ATOM 1567 N N . ARG A 1 200 ? 1.038 -2.764 -25.372 1.00 90.25 200 ARG A N 1
ATOM 1568 C CA . ARG A 1 200 ? 0.457 -4.029 -25.867 1.00 90.25 200 ARG A CA 1
ATOM 1569 C C . ARG A 1 200 ? 0.377 -5.088 -24.772 1.00 90.25 200 ARG A C 1
ATOM 1571 O O . ARG A 1 200 ? -0.649 -5.757 -24.650 1.00 90.25 200 ARG A O 1
ATOM 1578 N N . LEU A 1 201 ? 1.428 -5.213 -23.961 1.00 86.88 201 LEU A N 1
ATOM 1579 C CA . LEU A 1 201 ? 1.441 -6.123 -22.819 1.00 86.88 201 LEU A CA 1
ATOM 1580 C C . LEU A 1 201 ? 0.337 -5.761 -21.819 1.00 86.88 201 LEU A C 1
ATOM 1582 O O . LEU A 1 201 ? -0.427 -6.627 -21.402 1.00 86.88 201 LEU A O 1
ATOM 1586 N N . LEU A 1 202 ? 0.220 -4.482 -21.456 1.00 85.44 202 LEU A N 1
ATOM 1587 C CA . LEU A 1 202 ? -0.799 -4.022 -20.515 1.00 85.44 202 LEU A CA 1
ATOM 1588 C C . LEU A 1 202 ? -2.211 -4.288 -21.036 1.00 85.44 202 LEU A C 1
ATOM 1590 O O . LEU A 1 202 ? -3.046 -4.735 -20.256 1.00 85.44 202 LEU A O 1
ATOM 1594 N N . VAL A 1 203 ? -2.473 -4.072 -22.328 1.00 85.94 203 VAL A N 1
ATOM 1595 C CA . VAL A 1 203 ? -3.771 -4.391 -22.950 1.00 85.94 203 VAL A CA 1
ATOM 1596 C C . VAL A 1 203 ? -4.057 -5.890 -22.897 1.00 85.94 203 VAL A C 1
ATOM 1598 O O . VAL A 1 203 ? -5.149 -6.282 -22.487 1.00 85.94 203 VAL A O 1
ATOM 1601 N N . LYS A 1 204 ? -3.070 -6.735 -23.223 1.00 84.56 204 LYS A N 1
ATOM 1602 C CA . LYS A 1 204 ? -3.202 -8.200 -23.141 1.00 84.56 204 LYS A CA 1
ATOM 1603 C C . LYS A 1 204 ? -3.547 -8.676 -21.727 1.00 84.56 204 LYS A C 1
ATOM 1605 O O . LYS A 1 204 ? -4.287 -9.639 -21.563 1.00 84.56 204 LYS A O 1
ATOM 1610 N N . LEU A 1 205 ? -3.043 -7.981 -20.711 1.00 79.56 205 LEU A N 1
ATOM 1611 C CA . LEU A 1 205 ? -3.297 -8.273 -19.299 1.00 79.56 205 LEU A CA 1
ATOM 1612 C C . LEU A 1 205 ? -4.598 -7.633 -18.767 1.00 79.56 205 LEU A C 1
ATOM 1614 O O . LEU A 1 205 ? -4.840 -7.653 -17.562 1.00 79.56 205 LEU A O 1
ATOM 1618 N N . GLY A 1 206 ? -5.438 -7.059 -19.636 1.00 75.19 206 GLY A N 1
ATOM 1619 C CA . GLY A 1 206 ? -6.717 -6.440 -19.262 1.00 75.19 206 GLY A CA 1
ATOM 1620 C C . GLY A 1 206 ? -6.612 -4.980 -18.801 1.00 75.19 206 GLY A C 1
ATOM 1621 O O . GLY A 1 206 ? -7.533 -4.446 -18.183 1.00 75.19 206 GLY A O 1
ATOM 1622 N N . GLY A 1 207 ? -5.491 -4.311 -19.067 1.00 66.75 207 GLY A N 1
ATOM 1623 C CA . GLY A 1 207 ? -5.307 -2.877 -18.848 1.00 66.75 207 GLY A CA 1
ATOM 1624 C C . GLY A 1 207 ? -5.916 -2.023 -19.967 1.00 66.75 207 GLY A C 1
ATOM 1625 O O . GLY A 1 207 ? -5.974 -2.428 -21.123 1.00 66.75 207 GLY A O 1
ATOM 1626 N N . LYS A 1 208 ? -6.344 -0.793 -19.645 1.00 60.78 208 LYS A N 1
ATOM 1627 C CA . LYS A 1 208 ? -6.840 0.157 -20.658 1.00 60.78 208 LYS A CA 1
ATOM 1628 C C . LYS A 1 208 ? -5.668 0.764 -21.471 1.00 60.78 208 LYS A C 1
ATOM 1630 O O . LYS A 1 208 ? -4.672 1.190 -20.860 1.00 60.78 208 LYS A O 1
ATOM 1635 N N . PRO A 1 209 ? -5.759 0.851 -22.816 1.00 53.81 209 PRO A N 1
ATOM 1636 C CA . PRO A 1 209 ? -4.719 1.430 -23.678 1.00 53.81 209 PRO A CA 1
ATOM 1637 C C . PRO A 1 209 ? -4.440 2.911 -23.362 1.00 53.81 209 PRO A C 1
ATOM 1639 O O . PRO A 1 209 ? -5.142 3.550 -22.576 1.00 53.81 209 PRO A O 1
ATOM 1642 N N . ARG A 1 210 ? -3.310 3.456 -23.835 1.00 52.25 210 ARG A N 1
ATOM 1643 C CA . ARG A 1 210 ? -2.915 4.860 -23.598 1.00 52.25 210 ARG A CA 1
ATOM 1644 C C . ARG A 1 210 ? -3.798 5.767 -24.444 1.00 52.25 210 ARG A C 1
ATOM 1646 O O . ARG A 1 210 ? -3.613 5.852 -25.649 1.00 52.25 210 ARG A O 1
ATOM 1653 N N . ASP A 1 211 ? -4.743 6.447 -23.797 1.00 54.25 211 ASP A N 1
ATOM 1654 C CA . ASP A 1 211 ? -5.524 7.493 -24.450 1.00 54.25 211 ASP A CA 1
ATOM 1655 C C . ASP A 1 211 ? -4.588 8.634 -24.848 1.00 54.25 211 ASP A C 1
ATOM 1657 O O . ASP A 1 211 ? -4.183 9.454 -24.021 1.00 54.25 211 ASP A O 1
ATOM 1661 N N . SER A 1 212 ? -4.259 8.705 -26.136 1.00 45.62 212 SER A N 1
ATOM 1662 C CA . SER A 1 212 ? -3.415 9.750 -26.729 1.00 45.62 212 SER A CA 1
ATOM 1663 C C . SER A 1 212 ? -3.981 11.161 -26.501 1.00 45.62 212 SER A C 1
ATOM 1665 O O . SER A 1 212 ? -3.257 12.143 -26.589 1.00 45.62 212 SER A O 1
ATOM 1667 N N . LYS A 1 213 ? -5.273 11.265 -26.160 1.00 46.25 213 LYS A N 1
ATOM 1668 C CA . LYS A 1 213 ? -5.988 12.523 -25.904 1.00 46.25 213 LYS A CA 1
ATOM 1669 C C . LYS A 1 213 ? -5.791 13.091 -24.492 1.00 46.25 213 LYS A C 1
ATOM 1671 O O . LYS A 1 213 ? -6.125 14.248 -24.262 1.00 46.25 213 LYS A O 1
ATOM 1676 N N . LEU A 1 214 ? -5.273 12.315 -23.533 1.00 47.81 214 LEU A N 1
ATOM 1677 C CA . LEU A 1 214 ? -5.161 12.770 -22.137 1.00 47.81 214 LEU A CA 1
ATOM 1678 C C . LEU A 1 214 ? -3.958 13.700 -21.890 1.00 47.81 214 LEU A C 1
ATOM 1680 O O . LEU A 1 214 ? -3.993 14.493 -20.949 1.00 47.81 214 LEU A O 1
ATOM 1684 N N . GLU A 1 215 ? -2.927 13.658 -22.741 1.00 44.97 215 GLU A N 1
ATOM 1685 C CA . GLU A 1 215 ? -1.778 14.573 -22.641 1.00 44.97 215 GLU A CA 1
ATOM 1686 C C . GLU A 1 215 ? -2.095 15.993 -23.134 1.00 44.97 215 GLU A C 1
ATOM 1688 O O . GLU A 1 215 ? -1.594 16.953 -22.553 1.00 44.97 215 GLU A O 1
ATOM 1693 N N . GLU A 1 216 ? -3.002 16.164 -24.103 1.00 43.41 216 GLU A N 1
ATOM 1694 C CA . GLU A 1 216 ? -3.436 17.502 -24.543 1.00 43.41 216 GLU A CA 1
ATOM 1695 C C . GLU A 1 216 ? -4.290 18.227 -23.490 1.00 43.41 216 GLU A C 1
ATOM 1697 O O . GLU A 1 216 ? -4.236 19.452 -23.363 1.00 43.41 216 GLU A O 1
ATOM 1702 N N . VAL A 1 217 ? -5.066 17.483 -22.695 1.00 44.78 217 VAL A N 1
ATOM 1703 C CA . VAL A 1 217 ? -5.994 18.063 -21.708 1.00 44.78 217 VAL A CA 1
ATOM 1704 C C . VAL A 1 217 ? -5.304 18.357 -20.370 1.00 44.78 217 VAL A C 1
ATOM 1706 O O . VAL A 1 217 ? -5.688 19.299 -19.670 1.00 44.78 217 VAL A O 1
ATOM 1709 N N . ALA A 1 218 ? -4.235 17.630 -20.027 1.00 40.47 218 ALA A N 1
ATOM 1710 C CA . ALA A 1 218 ? -3.480 17.836 -18.787 1.00 40.47 218 ALA A CA 1
ATOM 1711 C C . ALA A 1 218 ? -2.801 19.221 -18.699 1.00 40.47 218 ALA A C 1
ATOM 1713 O O . ALA A 1 218 ? -2.523 19.690 -17.597 1.00 40.47 218 ALA A O 1
ATOM 1714 N N . GLY A 1 219 ? -2.593 19.902 -19.833 1.00 39.38 219 GLY A N 1
ATOM 1715 C CA . GLY A 1 219 ? -2.107 21.284 -19.879 1.00 39.38 219 GLY A CA 1
ATOM 1716 C C . GLY A 1 219 ? -3.185 22.366 -19.702 1.00 39.38 219 GLY A C 1
ATOM 1717 O O . GLY A 1 219 ? -2.832 23.534 -19.552 1.00 39.38 219 GLY A O 1
ATOM 1718 N N . LYS A 1 220 ? -4.486 22.025 -19.728 1.00 38.97 220 LYS A N 1
ATOM 1719 C CA . LYS A 1 220 ? -5.588 23.017 -19.727 1.00 38.97 220 LYS A CA 1
ATOM 1720 C C . LYS A 1 220 ? -6.761 22.740 -18.777 1.00 38.97 220 LYS A C 1
ATOM 1722 O O . LYS A 1 220 ? -7.548 23.654 -18.549 1.00 38.97 220 LYS A O 1
ATOM 1727 N N . ALA A 1 221 ? -6.896 21.555 -18.183 1.00 38.50 221 ALA A N 1
ATOM 1728 C CA . ALA A 1 221 ? -8.019 21.243 -17.289 1.00 38.50 221 ALA A CA 1
ATOM 1729 C C . ALA A 1 221 ? -7.654 21.391 -15.803 1.00 38.50 221 ALA A C 1
ATOM 1731 O O . ALA A 1 221 ? -7.580 20.423 -15.045 1.00 38.50 221 ALA A O 1
ATOM 1732 N N . GLY A 1 222 ? -7.449 22.635 -15.371 1.00 38.31 222 GLY A N 1
ATOM 1733 C CA . GLY A 1 222 ? -7.576 22.987 -13.962 1.00 38.31 222 GLY A CA 1
ATOM 1734 C C . GLY A 1 222 ? -9.054 23.007 -13.567 1.00 38.31 222 GLY A C 1
ATOM 1735 O O . GLY A 1 222 ? -9.822 23.783 -14.120 1.00 38.31 222 GLY A O 1
ATOM 1736 N N . ALA A 1 223 ? -9.421 22.173 -12.591 1.00 41.69 223 ALA A N 1
ATOM 1737 C CA . ALA A 1 223 ? -10.615 22.295 -11.751 1.00 41.69 223 ALA A CA 1
ATOM 1738 C C . ALA A 1 223 ? -11.985 22.352 -12.465 1.00 41.69 223 ALA A C 1
ATOM 1740 O O . ALA A 1 223 ? -12.460 23.447 -12.752 1.00 41.69 223 ALA A O 1
ATOM 1741 N N . LYS A 1 224 ? -12.681 21.204 -12.622 1.00 41.44 224 LYS A N 1
ATOM 1742 C CA . LYS A 1 224 ? -14.140 21.100 -12.332 1.00 41.44 224 LYS A CA 1
ATOM 1743 C C . LYS A 1 224 ? -14.832 19.746 -12.528 1.00 41.44 224 LYS A C 1
ATOM 1745 O O . LYS A 1 224 ? -15.977 19.643 -12.102 1.00 41.44 224 LYS A O 1
ATOM 1750 N N . ASP A 1 225 ? -14.194 18.702 -13.048 1.00 38.66 225 ASP A N 1
ATOM 1751 C CA . ASP A 1 225 ? -14.891 17.412 -13.185 1.00 38.66 225 ASP A CA 1
ATOM 1752 C C . ASP A 1 225 ? -14.669 16.501 -11.974 1.00 38.66 225 ASP A C 1
ATOM 1754 O O . ASP A 1 225 ? -13.752 15.685 -11.907 1.00 38.66 225 ASP A O 1
ATOM 1758 N N . GLY A 1 226 ? -15.542 16.686 -10.979 1.00 48.69 226 GLY A N 1
ATOM 1759 C CA . GLY A 1 226 ? -15.787 15.713 -9.918 1.00 48.69 226 GLY A CA 1
ATOM 1760 C C . GLY A 1 226 ? -16.531 14.469 -10.426 1.00 48.69 226 GLY A C 1
ATOM 1761 O O . GLY A 1 226 ? -16.727 14.282 -11.623 1.00 48.69 226 GLY A O 1
ATOM 1762 N N . LEU A 1 227 ? -16.964 13.622 -9.485 1.00 41.16 227 LEU A N 1
ATOM 1763 C CA . LEU A 1 227 ? -17.603 12.294 -9.633 1.00 41.16 227 LEU A CA 1
ATOM 1764 C C . LEU A 1 227 ? -18.631 12.104 -10.779 1.00 41.16 227 LEU A C 1
ATOM 1766 O O . LEU A 1 227 ? -18.893 10.968 -11.175 1.00 41.16 227 LEU A O 1
ATOM 1770 N N . SER A 1 228 ? -19.183 13.175 -11.348 1.00 42.03 228 SER A N 1
ATOM 1771 C CA . SER A 1 228 ? -20.029 13.161 -12.548 1.00 42.03 228 SER A CA 1
ATOM 1772 C C . SER A 1 228 ? -19.319 12.644 -13.809 1.00 42.03 228 SER A C 1
ATOM 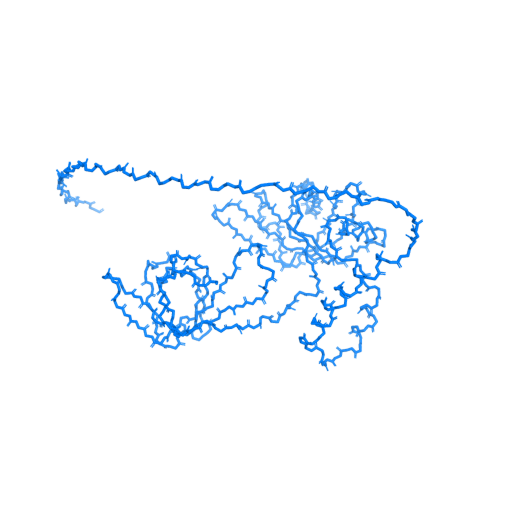1774 O O . SER A 1 228 ? -19.978 12.047 -14.664 1.00 42.03 228 SER A O 1
ATOM 1776 N N . GLY A 1 229 ? -17.997 12.812 -13.924 1.00 46.66 229 GLY A N 1
ATOM 1777 C CA . GLY A 1 229 ? -17.219 12.275 -15.048 1.00 46.66 229 GLY A CA 1
ATOM 1778 C C . GLY A 1 229 ? -17.185 10.742 -15.071 1.00 46.66 229 GLY A C 1
ATOM 1779 O O . GLY A 1 229 ? -17.285 10.130 -16.131 1.00 46.66 229 GLY A O 1
ATOM 1780 N N . TRP A 1 230 ? -17.148 10.118 -13.891 1.00 38.19 230 TRP A N 1
ATOM 1781 C CA . TRP A 1 230 ? -17.067 8.663 -13.746 1.00 38.19 230 TRP A CA 1
ATOM 1782 C C . TRP A 1 230 ? -18.414 7.978 -14.026 1.00 38.19 230 TRP A C 1
ATOM 1784 O O . TRP A 1 230 ? -18.471 7.002 -14.769 1.00 38.19 230 TRP A O 1
ATOM 1794 N N . VAL A 1 231 ? -19.522 8.551 -13.533 1.00 44.00 231 VAL A N 1
ATOM 1795 C CA . VAL A 1 231 ? -20.886 8.039 -13.789 1.00 44.00 231 VAL A CA 1
ATOM 1796 C C . VAL A 1 231 ? -21.240 8.088 -15.279 1.00 44.00 231 VAL A C 1
ATOM 1798 O O . VAL A 1 231 ? -21.883 7.173 -15.790 1.00 44.00 231 VAL A O 1
ATOM 1801 N N . ARG A 1 232 ? -20.793 9.122 -16.005 1.00 44.12 232 ARG A N 1
ATOM 1802 C CA . ARG A 1 232 ? -20.981 9.198 -17.464 1.00 44.12 232 ARG A CA 1
ATOM 1803 C C . ARG A 1 232 ? -20.135 8.183 -18.225 1.00 44.12 232 ARG A C 1
ATOM 1805 O O . ARG A 1 232 ? -20.562 7.747 -19.286 1.00 44.12 232 ARG A O 1
ATOM 1812 N N . GLN A 1 233 ? -18.967 7.812 -17.706 1.00 46.50 233 GLN A N 1
ATOM 1813 C CA . GLN A 1 233 ? -18.085 6.849 -18.360 1.00 46.50 233 GLN A CA 1
ATOM 1814 C C . GLN A 1 233 ? -18.618 5.415 -18.230 1.00 46.50 233 GLN A C 1
ATOM 1816 O O . GLN A 1 233 ? -18.621 4.694 -19.220 1.00 46.50 233 GLN A O 1
ATOM 1821 N N . VAL A 1 234 ? -19.173 5.050 -17.069 1.00 47.22 234 VAL A N 1
ATOM 1822 C CA . VAL A 1 234 ? -19.797 3.729 -16.843 1.00 47.22 234 VAL A CA 1
ATOM 1823 C C . VAL A 1 234 ? -21.106 3.576 -17.631 1.00 47.22 234 VAL A C 1
ATOM 1825 O O . VAL A 1 234 ? -21.304 2.570 -18.301 1.00 47.22 234 VAL A O 1
ATOM 1828 N N . LYS A 1 235 ? -21.970 4.605 -17.661 1.00 43.38 235 LYS A N 1
ATOM 1829 C CA . LYS A 1 235 ? -23.221 4.553 -18.450 1.00 43.38 235 LYS A CA 1
ATOM 1830 C C . LYS A 1 235 ? -23.002 4.467 -19.962 1.00 43.38 235 LYS A C 1
ATOM 1832 O O . LYS A 1 235 ? -23.884 4.008 -20.684 1.00 43.38 235 LYS A O 1
ATOM 1837 N N . ARG A 1 236 ? -21.856 4.948 -20.449 1.00 43.59 236 ARG A N 1
ATOM 1838 C CA . ARG A 1 236 ? -21.505 4.900 -21.872 1.00 43.59 236 ARG A CA 1
ATOM 1839 C C . ARG A 1 236 ? -20.960 3.531 -22.293 1.00 43.59 236 ARG A C 1
ATOM 1841 O O . ARG A 1 236 ? -21.070 3.206 -23.465 1.00 43.59 236 ARG A O 1
ATOM 1848 N N . GLU A 1 237 ? -20.415 2.746 -21.359 1.00 47.03 237 GLU A N 1
ATOM 1849 C CA . GLU A 1 237 ? -20.003 1.354 -21.602 1.00 47.03 237 GLU A CA 1
ATOM 1850 C C . GLU A 1 237 ? -21.246 0.440 -21.744 1.00 47.03 237 GLU A C 1
ATOM 1852 O O . GLU A 1 237 ? -21.325 -0.309 -22.711 1.00 47.03 237 GLU A O 1
ATOM 1857 N N . GLU A 1 238 ? -22.292 0.603 -20.919 1.00 45.41 238 GLU A N 1
ATOM 1858 C CA . GLU A 1 238 ? -23.540 -0.192 -21.040 1.00 45.41 238 GLU A CA 1
ATOM 1859 C C . GLU A 1 238 ? -24.315 0.042 -22.349 1.00 45.41 238 GLU A C 1
ATOM 1861 O O . GLU A 1 238 ? -24.965 -0.863 -22.865 1.00 45.41 238 GLU A O 1
ATOM 1866 N N . SER A 1 239 ? -24.254 1.254 -22.906 1.00 42.34 239 SER A N 1
ATOM 1867 C CA . SER A 1 239 ? -24.977 1.600 -24.140 1.00 42.34 239 SER A CA 1
ATOM 1868 C C . SER A 1 239 ? -24.195 1.290 -25.422 1.00 42.34 239 SER A C 1
ATOM 1870 O O . SER A 1 239 ? -24.774 1.333 -26.505 1.00 42.34 239 SER A O 1
ATOM 1872 N N . ALA A 1 240 ? -22.905 0.954 -25.319 1.00 45.62 240 ALA A N 1
ATOM 1873 C CA . ALA A 1 240 ? -22.102 0.497 -26.454 1.00 45.62 240 ALA A CA 1
ATOM 1874 C C . ALA A 1 240 ? -22.241 -1.019 -26.684 1.00 45.62 240 ALA A C 1
ATOM 1876 O O . ALA A 1 240 ? -22.270 -1.450 -27.835 1.00 45.62 240 ALA A O 1
ATOM 1877 N N . ASP A 1 241 ? -22.415 -1.806 -25.616 1.00 42.97 241 ASP A N 1
ATOM 1878 C CA . ASP A 1 241 ? -22.566 -3.267 -25.710 1.00 42.97 241 ASP A CA 1
ATOM 1879 C C . ASP A 1 241 ? -23.970 -3.714 -26.168 1.00 42.97 241 ASP A C 1
ATOM 1881 O O . ASP A 1 241 ? -24.120 -4.811 -26.699 1.00 42.97 241 ASP A O 1
ATOM 1885 N N . GLN A 1 242 ? -24.995 -2.858 -26.059 1.00 43.47 242 GLN A N 1
ATOM 1886 C CA . GLN A 1 242 ? -26.332 -3.126 -26.621 1.00 43.47 242 GLN A CA 1
ATOM 1887 C C . GLN A 1 242 ? -26.492 -2.729 -28.099 1.00 43.47 242 GLN A C 1
ATOM 1889 O O . GLN A 1 242 ? -27.489 -3.085 -28.715 1.00 43.47 242 GLN A O 1
ATOM 1894 N N . ALA A 1 243 ? -25.530 -2.020 -28.699 1.00 41.12 243 ALA A N 1
ATOM 1895 C CA . ALA A 1 243 ? -25.660 -1.507 -30.069 1.00 41.12 243 ALA A CA 1
ATOM 1896 C C . ALA A 1 243 ? -25.064 -2.428 -31.157 1.00 41.12 243 ALA A C 1
ATOM 1898 O O . ALA A 1 243 ? -25.029 -2.042 -32.323 1.00 41.12 243 ALA A O 1
ATOM 1899 N N . VAL A 1 244 ? -24.578 -3.627 -30.802 1.00 45.03 244 VAL A N 1
ATOM 1900 C CA . VAL A 1 244 ? -23.874 -4.542 -31.734 1.00 45.03 244 VAL A CA 1
ATOM 1901 C C . VAL A 1 244 ? -24.659 -5.836 -32.024 1.00 45.03 244 VAL A C 1
ATOM 1903 O O . VAL A 1 244 ? -24.182 -6.710 -32.738 1.00 45.03 244 VAL A O 1
ATOM 1906 N N . THR A 1 245 ? -25.900 -5.965 -31.553 1.00 38.56 245 THR A N 1
ATOM 1907 C CA . THR A 1 245 ? -26.767 -7.125 -31.849 1.00 38.56 245 THR A CA 1
ATOM 1908 C C . THR A 1 245 ? -28.072 -6.709 -32.516 1.00 38.56 245 THR A C 1
ATOM 1910 O O . THR A 1 245 ? -29.148 -7.039 -32.052 1.00 38.56 245 THR A O 1
ATOM 1913 N N . GLU A 1 246 ? -27.995 -5.989 -33.636 1.00 42.09 246 GLU A N 1
ATOM 1914 C CA . GLU A 1 246 ? -29.147 -5.877 -34.540 1.00 42.09 246 GLU A CA 1
ATOM 1915 C C . GLU A 1 246 ? -28.697 -5.463 -35.944 1.00 42.09 246 GLU A C 1
ATOM 1917 O O . GLU A 1 246 ? -28.654 -4.287 -36.294 1.00 42.09 246 GLU A O 1
ATOM 1922 N N . THR A 1 247 ? -28.280 -6.436 -36.760 1.00 35.16 247 THR A N 1
ATOM 1923 C CA . THR A 1 247 ? -28.426 -6.385 -38.228 1.00 35.16 247 THR A CA 1
ATOM 1924 C C . THR A 1 247 ? -28.058 -7.732 -38.852 1.00 35.16 247 THR A C 1
ATOM 1926 O O . THR A 1 247 ? -26.878 -8.052 -38.935 1.00 35.16 247 THR A O 1
ATOM 1929 N N . THR A 1 248 ? -29.084 -8.482 -39.287 1.00 34.22 248 THR A N 1
ATOM 1930 C CA . THR A 1 248 ? -29.203 -9.490 -40.386 1.00 34.22 248 THR A CA 1
ATOM 1931 C C . THR A 1 248 ? -30.117 -10.641 -39.928 1.00 34.22 248 THR A C 1
ATOM 1933 O O . THR A 1 248 ? -29.773 -11.361 -39.003 1.00 34.22 248 THR A O 1
ATOM 1936 N N . GLY A 1 249 ? -31.401 -10.656 -40.326 1.00 30.55 249 GLY A N 1
ATOM 1937 C CA . GLY A 1 249 ? -31.929 -11.402 -41.492 1.00 30.55 249 GLY A CA 1
ATOM 1938 C C . GLY A 1 249 ? -32.072 -12.891 -41.126 1.00 30.55 249 GLY A C 1
ATOM 1939 O O . GLY A 1 249 ? -31.057 -13.534 -40.920 1.00 30.55 249 GLY A O 1
ATOM 1940 N N . GLY A 1 250 ? -33.244 -13.480 -40.879 1.00 32.25 250 GLY A N 1
ATOM 1941 C CA . GLY A 1 250 ? -34.441 -13.540 -41.718 1.00 32.25 250 GLY A CA 1
ATOM 1942 C C . GLY A 1 250 ? -34.530 -14.948 -42.326 1.00 32.25 250 GLY A C 1
ATOM 1943 O O . GLY A 1 250 ? -33.815 -15.188 -43.287 1.00 32.25 250 GLY A O 1
ATOM 1944 N N . ASP A 1 251 ? -35.295 -15.856 -41.701 1.00 33.69 251 ASP A N 1
ATOM 1945 C CA . ASP A 1 251 ? -36.239 -16.827 -42.309 1.00 33.69 251 ASP A CA 1
ATOM 1946 C C . ASP A 1 251 ? -36.534 -18.049 -41.411 1.00 33.69 251 ASP A C 1
ATOM 1948 O O . ASP A 1 251 ? -35.632 -18.707 -40.900 1.00 33.69 251 ASP A O 1
ATOM 1952 N N . ASP A 1 252 ? -37.841 -18.308 -41.309 1.00 35.69 252 ASP A N 1
ATOM 1953 C CA . ASP A 1 252 ? -38.561 -19.587 -41.290 1.00 35.69 252 ASP A CA 1
ATOM 1954 C C . ASP A 1 252 ? -38.472 -20.640 -40.162 1.00 35.69 252 ASP A C 1
ATOM 1956 O O . ASP A 1 252 ? -37.432 -21.226 -39.882 1.00 35.69 252 ASP A O 1
ATOM 1960 N N . LEU A 1 253 ? -39.699 -20.980 -39.708 1.00 37.81 253 LEU A N 1
ATOM 1961 C CA . LEU A 1 253 ? -40.210 -22.251 -39.156 1.00 37.81 253 LEU A CA 1
ATOM 1962 C C . LEU A 1 253 ? -39.621 -22.724 -37.803 1.00 37.81 253 LEU A C 1
ATOM 1964 O O . LEU A 1 253 ? -38.447 -22.577 -37.519 1.00 37.81 253 LEU A O 1
ATOM 1968 N N . GLU A 1 254 ? -40.352 -23.327 -36.866 1.00 36.09 254 GLU A N 1
ATOM 1969 C CA . GLU A 1 254 ? -41.657 -23.984 -36.876 1.00 36.09 254 GLU A CA 1
ATOM 1970 C C . GLU A 1 254 ? -42.175 -24.051 -35.424 1.00 36.09 254 GLU A C 1
ATOM 1972 O O . GLU A 1 254 ? -41.403 -24.109 -34.466 1.00 36.09 254 GLU A O 1
ATOM 1977 N N . VAL A 1 255 ? -43.497 -24.044 -35.274 1.00 43.56 255 VAL A N 1
ATOM 1978 C CA . VAL A 1 255 ? -44.219 -24.241 -34.013 1.00 43.56 255 VAL A CA 1
ATOM 1979 C C . VAL A 1 255 ? -44.157 -25.715 -33.620 1.00 43.56 255 VAL A C 1
ATOM 1981 O O . VAL A 1 255 ? -44.619 -26.554 -34.387 1.00 43.56 255 VAL A O 1
ATOM 1984 N N . VAL A 1 256 ? -43.692 -26.026 -32.406 1.00 42.12 256 VAL A N 1
ATOM 1985 C CA . VAL A 1 256 ? -44.066 -27.266 -31.709 1.00 42.12 256 VAL A CA 1
ATOM 1986 C C . VAL A 1 256 ? -44.305 -26.948 -30.236 1.00 42.12 256 VAL A C 1
ATOM 1988 O O . VAL A 1 256 ? -43.379 -26.667 -29.477 1.00 42.12 256 VAL A O 1
ATOM 1991 N N . GLU A 1 257 ? -45.579 -26.972 -29.858 1.00 47.06 257 GLU A N 1
ATOM 1992 C CA . GLU A 1 257 ? -46.026 -27.099 -28.477 1.00 47.06 257 GLU A CA 1
ATOM 1993 C C . GLU A 1 257 ? -45.645 -28.489 -27.953 1.00 47.06 257 GLU A C 1
ATOM 1995 O O . GLU A 1 257 ? -45.887 -29.500 -28.613 1.00 47.06 257 GLU A O 1
ATOM 2000 N N . ALA A 1 258 ? -45.086 -28.542 -26.748 1.00 46.38 258 ALA A N 1
ATOM 2001 C CA . ALA A 1 258 ? -45.128 -29.732 -25.916 1.00 46.38 258 ALA A CA 1
ATOM 2002 C C . ALA A 1 258 ? -45.347 -29.288 -24.469 1.00 46.38 258 ALA A C 1
ATOM 2004 O O . ALA A 1 258 ? -44.513 -28.612 -23.864 1.00 46.38 258 ALA A O 1
ATOM 2005 N N . GLU A 1 259 ? -46.536 -29.628 -23.984 1.00 50.06 259 GLU A N 1
ATOM 2006 C CA . GLU A 1 259 ? -46.963 -29.613 -22.592 1.00 50.06 259 GLU A CA 1
ATOM 2007 C C . GLU A 1 259 ? -46.098 -30.547 -21.721 1.00 50.06 259 GLU A C 1
ATOM 2009 O O . GLU A 1 259 ? -45.328 -31.355 -22.244 1.00 50.06 259 GLU A O 1
ATOM 2014 N N . GLN A 1 260 ? -46.387 -30.519 -20.408 1.00 41.25 260 GLN A N 1
ATOM 2015 C CA . GLN A 1 260 ? -46.202 -31.624 -19.449 1.00 41.25 260 GLN A CA 1
ATOM 2016 C C . GLN A 1 260 ? -44.833 -31.609 -18.716 1.00 41.25 260 GLN A C 1
ATOM 2018 O O . GLN A 1 260 ? -43.788 -31.472 -19.337 1.00 41.25 260 GLN A O 1
ATOM 2023 N N . ASP A 1 261 ? -44.703 -31.711 -17.390 1.00 41.47 261 ASP A N 1
ATOM 2024 C CA . ASP A 1 261 ? -45.629 -32.066 -16.310 1.00 41.47 261 ASP A CA 1
ATOM 2025 C C . ASP A 1 261 ? -45.074 -31.567 -14.956 1.00 41.47 261 ASP A C 1
ATOM 2027 O O . ASP A 1 261 ? -43.867 -31.357 -14.795 1.00 41.47 261 ASP A O 1
ATOM 2031 N N . ASP A 1 262 ? -45.978 -31.433 -13.986 1.00 52.03 262 ASP A N 1
ATOM 2032 C CA . ASP A 1 262 ? -45.723 -31.319 -12.545 1.00 52.03 262 ASP A CA 1
ATOM 2033 C C . ASP A 1 262 ? -44.883 -32.488 -11.989 1.00 52.03 262 ASP A C 1
ATOM 2035 O O . ASP A 1 262 ? -45.001 -33.605 -12.481 1.00 52.03 262 ASP A O 1
ATOM 2039 N N . LEU A 1 263 ? -44.129 -32.264 -10.896 1.00 51.50 263 LEU A N 1
ATOM 2040 C CA . LEU A 1 263 ? -44.114 -33.137 -9.698 1.00 51.50 263 LEU A CA 1
ATOM 2041 C C . LEU A 1 263 ? -43.115 -32.667 -8.611 1.00 51.50 263 LEU A C 1
ATOM 2043 O O . LEU A 1 263 ? -41.899 -32.672 -8.789 1.00 51.50 263 LEU A O 1
ATOM 2047 N N . LEU A 1 264 ? -43.713 -32.253 -7.487 1.00 48.75 264 LEU A N 1
ATOM 2048 C CA . LEU A 1 264 ? -43.440 -32.542 -6.061 1.00 48.75 264 LEU A CA 1
ATOM 2049 C C . LEU A 1 264 ? -42.349 -33.623 -5.777 1.00 48.75 264 LEU A C 1
ATOM 2051 O O . LEU A 1 264 ? -42.163 -34.535 -6.570 1.00 48.75 264 LEU A O 1
ATOM 2055 N N . ASP A 1 265 ? -41.591 -33.669 -4.676 1.00 44.72 265 ASP A N 1
ATOM 2056 C CA . ASP A 1 265 ? -41.978 -33.511 -3.271 1.00 44.72 265 ASP A CA 1
ATOM 2057 C C . ASP A 1 265 ? -40.752 -33.420 -2.329 1.00 44.72 265 ASP A C 1
ATOM 2059 O O . ASP A 1 265 ? -39.614 -33.745 -2.675 1.00 44.72 265 ASP A O 1
ATOM 2063 N N . GLU A 1 266 ? -41.075 -32.999 -1.109 1.00 48.16 266 GLU A N 1
ATOM 2064 C CA . GLU A 1 266 ? -40.393 -33.094 0.186 1.00 48.16 266 GLU A CA 1
ATOM 2065 C C . GLU A 1 266 ? -39.403 -34.258 0.431 1.00 48.16 266 GLU A C 1
ATOM 2067 O O . GLU A 1 266 ? -39.638 -35.396 0.041 1.00 48.16 266 GLU A O 1
ATOM 2072 N N . ALA A 1 267 ? -38.377 -34.008 1.261 1.00 47.28 267 ALA A N 1
ATOM 2073 C CA . ALA A 1 267 ? -38.208 -34.744 2.525 1.00 47.28 267 ALA A CA 1
ATOM 2074 C C . ALA A 1 267 ? -37.087 -34.158 3.399 1.00 47.28 267 ALA A C 1
ATOM 2076 O O . ALA A 1 267 ? -35.926 -34.030 3.005 1.00 47.28 267 ALA A O 1
ATOM 2077 N N . ALA A 1 268 ? -37.472 -33.856 4.635 1.00 45.41 268 ALA A N 1
ATOM 2078 C CA . ALA A 1 268 ? -36.614 -33.611 5.777 1.00 45.41 268 ALA A CA 1
ATOM 2079 C C . ALA A 1 268 ? -35.869 -34.884 6.210 1.00 45.41 268 ALA A C 1
ATOM 2081 O O . ALA A 1 268 ? -36.433 -35.974 6.154 1.00 45.41 268 ALA A O 1
ATOM 2082 N N . VAL A 1 269 ? -34.662 -34.732 6.765 1.00 53.47 269 VAL A N 1
ATOM 2083 C CA . VAL A 1 269 ? -34.142 -35.668 7.772 1.00 53.47 269 VAL A CA 1
ATOM 2084 C C . VAL A 1 269 ? -33.471 -34.871 8.888 1.00 53.47 269 VAL A C 1
ATOM 2086 O O . VAL A 1 269 ? -32.409 -34.272 8.724 1.00 53.47 269 VAL A O 1
ATOM 2089 N N . GLU A 1 270 ? -34.166 -34.859 10.022 1.00 41.28 270 GLU A N 1
ATOM 2090 C CA . GLU A 1 270 ? -33.674 -34.534 11.353 1.00 41.28 270 GLU A CA 1
ATOM 2091 C C . GLU A 1 270 ? -32.649 -35.563 11.852 1.00 41.28 270 GLU A C 1
ATOM 2093 O O . GLU A 1 270 ? -32.690 -36.736 11.490 1.00 41.28 270 GLU A O 1
ATOM 2098 N N . GLY A 1 271 ? -31.851 -35.146 12.837 1.00 36.72 271 GLY A N 1
ATOM 2099 C CA . GLY A 1 271 ? -31.529 -36.021 13.965 1.00 36.72 271 GLY A CA 1
ATOM 2100 C C . GLY A 1 271 ? -30.059 -36.393 14.116 1.00 36.72 271 GLY A C 1
ATOM 2101 O O . GLY A 1 271 ? -29.474 -37.071 13.281 1.00 36.72 271 GLY A O 1
ATOM 2102 N N . GLY A 1 272 ? -29.477 -36.003 15.252 1.00 36.88 272 GLY A N 1
ATOM 2103 C CA . GLY A 1 272 ? -28.175 -36.511 15.679 1.00 36.88 272 GLY A CA 1
ATOM 2104 C C . GLY A 1 272 ? -27.556 -35.724 16.826 1.00 36.88 272 GLY A C 1
ATOM 2105 O O . GLY A 1 272 ? -26.515 -35.099 16.654 1.00 36.88 272 GLY A O 1
ATOM 2106 N N . ALA A 1 273 ? -28.210 -35.729 17.988 1.00 46.53 273 ALA A N 1
ATOM 2107 C CA . ALA A 1 273 ? -27.631 -35.274 19.246 1.00 46.53 273 ALA A CA 1
ATOM 2108 C C . ALA A 1 273 ? -26.957 -36.447 19.979 1.00 46.53 273 ALA A C 1
ATOM 2110 O O . ALA A 1 273 ? -27.614 -37.447 20.235 1.00 46.53 273 ALA A O 1
ATOM 2111 N N . GLU A 1 274 ? -25.703 -36.277 20.402 1.00 46.16 274 GLU A N 1
ATOM 2112 C CA . GLU A 1 274 ? -25.064 -37.019 21.506 1.00 46.16 274 GLU A CA 1
ATOM 2113 C C . GLU A 1 274 ? -23.852 -36.184 21.972 1.00 46.16 274 GLU A C 1
ATOM 2115 O O . GLU A 1 274 ? -22.985 -35.848 21.173 1.00 46.16 274 GLU A O 1
ATOM 2120 N N . LYS A 1 275 ? -23.900 -35.480 23.113 1.00 48.97 275 LYS A N 1
ATOM 2121 C CA . LYS A 1 275 ? -23.597 -35.901 24.500 1.00 48.97 275 LYS A CA 1
ATOM 2122 C C . LYS A 1 275 ? -22.300 -36.707 24.675 1.00 48.97 275 LYS A C 1
ATOM 2124 O O . LYS A 1 275 ? -22.109 -37.701 23.998 1.00 48.97 275 LYS A O 1
ATOM 2129 N N . VAL A 1 276 ? -21.544 -36.304 25.715 1.00 45.81 276 VAL A N 1
ATOM 2130 C CA . VAL A 1 276 ? -20.572 -37.036 26.579 1.00 45.81 276 VAL A CA 1
ATOM 2131 C C . VAL A 1 276 ? -19.250 -36.241 26.641 1.00 45.81 276 VAL A C 1
ATOM 2133 O O . VAL A 1 276 ? -18.553 -36.104 25.648 1.00 45.81 276 VAL A O 1
ATOM 2136 N N . ALA A 1 277 ? -19.045 -35.424 27.682 1.00 42.00 277 ALA A N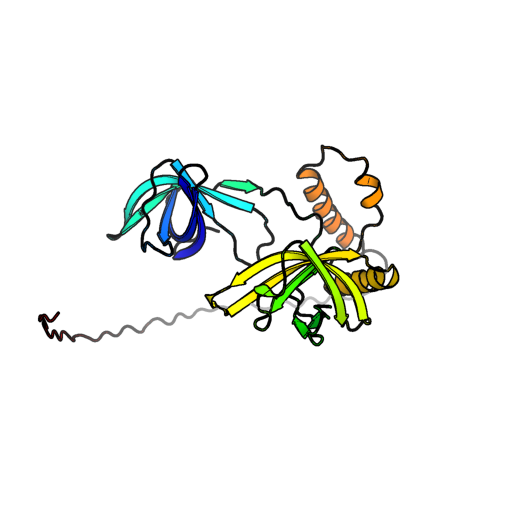 1
ATOM 2137 C CA . ALA A 1 277 ? -18.442 -35.726 28.999 1.00 42.00 277 ALA A CA 1
ATOM 2138 C C . ALA A 1 277 ? -16.965 -35.259 29.012 1.00 42.00 277 ALA A C 1
ATOM 2140 O O . ALA A 1 277 ? -16.208 -35.529 28.094 1.00 42.00 277 ALA A O 1
ATOM 2141 N N . SER A 1 278 ? -16.612 -34.283 29.849 1.00 40.28 278 SER A N 1
ATOM 2142 C CA . SER A 1 278 ? -16.183 -34.407 31.253 1.00 40.28 278 SER A CA 1
ATOM 2143 C C . SER A 1 278 ? -14.659 -34.461 31.385 1.00 40.28 278 SER A C 1
ATOM 2145 O O . SER A 1 278 ? -14.034 -35.387 30.889 1.00 40.28 278 SER A O 1
ATOM 2147 N N . GLY A 1 279 ? -14.123 -33.509 32.151 1.00 40.12 279 GLY A N 1
ATOM 2148 C CA . GLY A 1 279 ? -13.001 -33.723 33.065 1.00 40.12 279 GLY A CA 1
ATOM 2149 C C . GLY A 1 279 ? -11.606 -33.866 32.460 1.00 40.12 279 GLY A C 1
ATOM 2150 O O . GLY A 1 279 ? -11.234 -34.928 31.983 1.00 40.12 279 GLY A O 1
ATOM 2151 N N . ASN A 1 280 ? -10.772 -32.844 32.661 1.00 48.38 280 ASN A N 1
ATOM 2152 C CA . ASN A 1 280 ? -9.589 -33.079 33.484 1.00 48.38 280 ASN A CA 1
ATOM 2153 C C . ASN A 1 280 ? -9.084 -31.767 34.092 1.00 48.38 280 ASN A C 1
ATOM 2155 O O . ASN A 1 280 ? -8.501 -30.919 33.417 1.00 48.38 280 ASN A O 1
ATOM 2159 N N . GLU A 1 281 ? -9.342 -31.620 35.388 1.00 49.59 281 GLU A N 1
ATOM 2160 C CA . GLU A 1 281 ? -8.515 -30.826 36.281 1.00 49.59 281 GLU A CA 1
ATOM 2161 C C . GLU A 1 281 ? -7.209 -31.591 36.500 1.00 49.59 281 GLU A C 1
ATOM 2163 O O . GLU A 1 281 ? -7.211 -32.735 36.948 1.00 49.59 281 GLU A O 1
ATOM 2168 N N . SER A 1 282 ? -6.082 -30.951 36.228 1.00 57.31 282 SER A N 1
ATOM 2169 C CA . SER A 1 282 ? -4.823 -31.312 36.867 1.00 57.31 282 SER A CA 1
ATOM 2170 C C . SER A 1 282 ? -4.050 -30.029 37.098 1.00 57.31 282 SER A C 1
ATOM 2172 O O . SER A 1 282 ? -3.430 -29.477 36.187 1.00 57.31 282 SER A O 1
ATOM 2174 N N . GLY A 1 283 ? -4.148 -29.534 38.328 1.00 40.19 283 GLY A N 1
ATOM 2175 C CA . GLY A 1 283 ? -3.175 -28.601 38.856 1.00 40.19 283 GLY A CA 1
ATOM 2176 C C . GLY A 1 283 ? -1.799 -29.255 38.926 1.00 40.19 283 GLY A C 1
ATOM 2177 O O . GLY A 1 283 ? -1.673 -30.467 39.080 1.00 40.19 283 GLY A O 1
ATOM 2178 N N . ASN A 1 284 ? -0.768 -28.429 38.835 1.00 47.97 284 ASN A N 1
ATOM 2179 C CA . ASN A 1 284 ? 0.446 -28.633 39.605 1.00 47.97 284 ASN A CA 1
ATOM 2180 C C . ASN A 1 284 ? 1.158 -27.286 39.786 1.00 47.97 284 ASN A C 1
ATOM 2182 O O . ASN A 1 284 ? 0.916 -26.354 39.011 1.00 47.97 284 ASN A O 1
ATOM 2186 N N . PRO A 1 285 ? 1.951 -27.147 40.856 1.00 56.72 285 PRO A N 1
ATOM 2187 C CA . PRO A 1 285 ? 2.164 -25.894 41.546 1.00 56.72 285 PRO A CA 1
ATOM 2188 C C . PRO A 1 285 ? 3.551 -25.311 41.242 1.00 56.72 285 PRO A C 1
ATOM 2190 O O . PRO A 1 285 ? 4.437 -25.984 40.730 1.00 56.72 285 PRO A O 1
ATOM 2193 N N . PHE A 1 286 ? 3.699 -24.035 41.589 1.00 50.59 286 PHE A N 1
ATOM 2194 C CA . PHE A 1 286 ? 4.801 -23.523 42.406 1.00 50.59 286 PHE A CA 1
ATOM 2195 C C . PHE A 1 286 ? 6.219 -24.050 42.102 1.00 50.59 286 PHE A C 1
ATOM 2197 O O . PHE A 1 286 ? 6.612 -25.120 42.552 1.00 50.59 286 PHE A O 1
ATOM 2204 N N . PHE A 1 287 ? 7.023 -23.206 41.459 1.00 57.78 287 PHE A N 1
ATOM 2205 C CA . PHE A 1 287 ? 8.434 -23.057 41.809 1.00 57.78 287 PHE A CA 1
ATOM 2206 C C . PHE A 1 287 ? 8.705 -21.560 41.961 1.00 57.78 287 PHE A C 1
ATOM 2208 O O . PHE A 1 287 ? 8.740 -20.814 40.980 1.00 57.78 287 PHE A O 1
ATOM 2215 N N . SER A 1 288 ? 8.784 -21.123 43.215 1.00 62.00 288 SER A N 1
ATOM 2216 C CA . SER A 1 288 ? 9.649 -20.020 43.608 1.00 62.00 288 SER A CA 1
ATOM 2217 C C . SER A 1 288 ? 11.090 -20.526 43.664 1.00 62.00 288 SER A C 1
ATOM 2219 O O . SER A 1 288 ? 11.305 -21.725 43.841 1.00 62.00 288 SER A O 1
ATOM 2221 N N . ASP A 1 289 ? 12.011 -19.584 43.490 1.00 55.25 289 ASP A N 1
ATOM 2222 C CA . ASP A 1 289 ? 13.363 -19.468 44.065 1.00 55.25 289 ASP A CA 1
ATOM 2223 C C . ASP A 1 289 ? 14.268 -18.898 42.957 1.00 55.25 289 ASP A C 1
ATOM 2225 O O . ASP A 1 289 ? 14.407 -19.467 41.876 1.00 55.25 289 ASP A O 1
ATOM 2229 N N . ASP A 1 290 ? 14.579 -17.603 43.026 1.00 58.53 290 ASP A N 1
ATOM 2230 C CA . ASP A 1 290 ? 15.754 -17.064 43.728 1.00 58.53 290 ASP A CA 1
ATOM 2231 C C . ASP A 1 290 ? 17.059 -17.662 43.188 1.00 58.53 290 ASP A C 1
ATOM 2233 O O . ASP A 1 290 ? 17.428 -18.774 43.538 1.00 58.53 290 ASP A O 1
ATOM 2237 N N . ASP A 1 291 ? 17.767 -16.895 42.349 1.00 55.41 291 ASP A N 1
ATOM 2238 C CA . ASP A 1 291 ? 19.199 -16.640 42.550 1.00 55.41 291 ASP A CA 1
ATOM 2239 C C . ASP A 1 291 ? 19.764 -15.630 41.526 1.00 55.41 291 ASP A C 1
ATOM 2241 O O . ASP A 1 291 ? 19.760 -15.877 40.322 1.00 55.41 291 ASP A O 1
ATOM 2245 N N . LYS A 1 292 ? 20.319 -14.544 42.088 1.00 54.06 292 LYS A N 1
ATOM 2246 C CA . LYS A 1 292 ? 21.392 -13.638 41.610 1.00 54.06 292 LYS A CA 1
ATOM 2247 C C . LYS A 1 292 ? 21.198 -12.746 40.380 1.00 54.06 292 LYS A C 1
ATOM 2249 O O . LYS A 1 292 ? 21.210 -13.237 39.234 1.00 54.06 292 LYS A O 1
#

pLDDT: mean 72.6, std 20.64, range [30.55, 97.38]

Foldseek 3Di:
DQDAQDKFWKWKPQDVVDIFIWIWGFHDDDPFKTWIATDGPVRHGDDGDFQIKMWTDDPDPPDPAAWTFIWTFHAWDQDPNDIITIIGRTDTDRDPPPDPFDKFQDFAWWWFQFVQPPDDTHIWTWRIDDLFWTKTKDLPDDCVSADQQDKGWTWGDDPLGTWTFIWGFHDWDADPVVSMIMTIITTDDGDPVSSVSSQVVCVVSVGDHDPPPPVVCVVPDDDDDDPVVVVVVVVVVVVVVVPPPDDDDDDDDDDDDDDDDDDDDDDDDDDDDDDDDDDDDDDDDDDDDDDD

Secondary structure (DSSP, 8-state):
---TT-EEEEEEEEETTEEEEEEEEEEEEETTEEEEEEEESS-SS----TT-EEEEEP--TT----EEEEEEEEEEEEETTEEEEEEEPPEEEE-----SS--EE---EEEE----TT---EEEEEEEEETTEEEEEESS--GGG--TT-EEEEEEEETTEEEEEEEEEEEEEEETTTTEEEEEEEEEEE-HHHHHHHHHHHHHTTPPP--TTHHHHTTT--S---THHHHHHHHHHHHHHTSSS-----------------------------------------------

Radius of gyration: 28.89 Å; chains: 1; bounding box: 77×60×86 Å